Protein AF-A0AA97DJH5-F1 (afdb_monomer)

Mean predicted aligned error: 20.35 Å

Foldseek 3Di:
DDDDDDDDDDDDDDPDPDDDDPPDPDPPPPPPDPDDPPPPPLVVLQVVLVVVVVLVVDVVVVVVVVVVVVVLCCCLVPPDPVPNPQHVVNVRVVVVVVVVVVVVVVVVSVVSNVVVVVVVVVVVVVVVVVVVVVVVVVVVVVVVVVVVVVVVCCVVPPPVVVVVVVVVVVVLVVVLVVQLVVVVVVDDPSPVSNVVSVVVVVVVVVVVPDPPPPPDDPPDPDDDDDDDDDDDDDDDDDDDDD

Structure (mmCIF, N/CA/C/O backbone):
data_AF-A0AA97DJH5-F1
#
_entry.id   AF-A0AA97DJH5-F1
#
loop_
_atom_site.group_PDB
_atom_site.id
_atom_site.type_symbol
_atom_site.label_atom_id
_atom_site.label_alt_id
_atom_site.label_comp_id
_atom_site.label_asym_id
_atom_site.label_entity_id
_atom_site.label_seq_id
_atom_site.pdbx_PDB_ins_code
_atom_site.Cartn_x
_atom_site.Cartn_y
_atom_site.Cartn_z
_atom_site.occupancy
_atom_site.B_iso_or_equiv
_atom_site.auth_seq_id
_atom_site.auth_comp_id
_atom_site.auth_asym_id
_atom_site.auth_atom_id
_atom_site.pdbx_PDB_model_num
ATOM 1 N N . MET A 1 1 ? -54.191 72.996 27.161 1.00 44.16 1 MET A N 1
ATOM 2 C CA . MET A 1 1 ? -54.206 71.531 27.343 1.00 44.16 1 MET A CA 1
ATOM 3 C C . MET A 1 1 ? -53.010 70.967 26.583 1.00 44.16 1 MET A C 1
ATOM 5 O O . MET A 1 1 ? -53.166 70.524 25.460 1.00 44.16 1 MET A O 1
ATOM 9 N N . GLU A 1 2 ? -51.766 71.247 26.968 1.00 41.22 2 GLU A N 1
ATOM 10 C CA . GLU A 1 2 ? -51.119 71.098 28.288 1.00 41.22 2 GLU A CA 1
ATOM 11 C C . GLU A 1 2 ? -50.691 69.649 28.570 1.00 41.22 2 GLU A C 1
ATOM 13 O O . GLU A 1 2 ? -51.546 68.772 28.641 1.00 41.22 2 GLU A O 1
ATOM 18 N N . ALA A 1 3 ? -49.362 69.486 28.685 1.00 45.97 3 ALA A N 1
ATOM 19 C CA . ALA A 1 3 ? -48.526 68.414 29.262 1.00 45.97 3 ALA A CA 1
ATOM 20 C C . ALA A 1 3 ? -47.302 68.239 28.331 1.00 45.97 3 ALA A C 1
ATOM 22 O O . ALA A 1 3 ? -47.377 67.522 27.341 1.00 45.97 3 ALA A O 1
ATOM 23 N N . ALA A 1 4 ? -46.185 68.970 28.408 1.00 45.34 4 ALA A N 1
ATOM 24 C CA . ALA A 1 4 ? -45.411 69.531 29.519 1.00 45.34 4 ALA A CA 1
ATOM 25 C C . ALA A 1 4 ? -44.900 68.494 30.539 1.00 45.34 4 ALA A C 1
ATOM 27 O O . ALA A 1 4 ? -45.688 67.768 31.131 1.00 45.34 4 ALA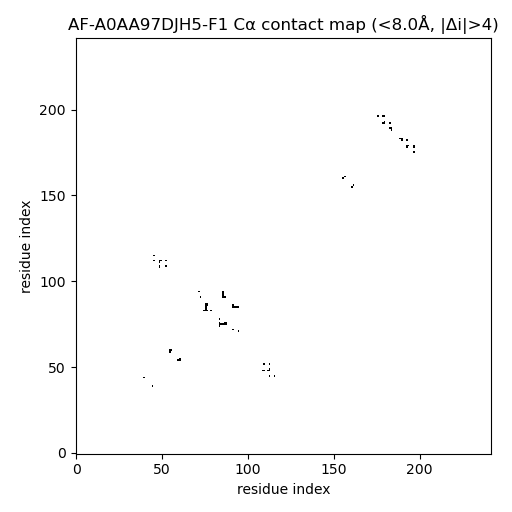 A O 1
ATOM 28 N N . LEU A 1 5 ? -43.577 68.570 30.764 1.00 51.94 5 LEU A N 1
ATOM 29 C CA . LEU A 1 5 ? -42.704 67.922 31.763 1.00 51.94 5 LEU A CA 1
ATOM 30 C C . LEU A 1 5 ? -42.190 66.514 31.400 1.00 51.94 5 LEU A C 1
ATOM 32 O O . LEU A 1 5 ? -42.921 65.537 31.431 1.00 51.94 5 LEU A O 1
ATOM 36 N N . ALA A 1 6 ? -40.977 66.386 30.847 1.00 46.78 6 ALA A N 1
ATOM 37 C CA . ALA A 1 6 ? -39.669 66.471 31.521 1.00 46.78 6 ALA A CA 1
ATOM 38 C C . ALA A 1 6 ? -39.451 65.339 32.536 1.00 46.78 6 ALA A C 1
ATOM 40 O O . ALA A 1 6 ? -40.029 65.381 33.611 1.00 46.78 6 ALA A O 1
ATOM 41 N N . ASP A 1 7 ? -38.556 64.396 32.225 1.00 43.97 7 ASP A N 1
ATOM 42 C CA . ASP A 1 7 ? -37.353 64.248 33.048 1.00 43.97 7 ASP A CA 1
ATOM 43 C C . ASP A 1 7 ? -36.246 63.480 32.309 1.00 43.97 7 ASP A C 1
ATOM 45 O O . ASP A 1 7 ? -36.482 62.480 31.632 1.00 43.97 7 ASP A O 1
ATOM 49 N N . ASN A 1 8 ? -35.030 63.995 32.434 1.00 52.56 8 ASN A N 1
ATOM 50 C CA . ASN A 1 8 ? -33.796 63.463 31.878 1.00 52.56 8 ASN A CA 1
ATOM 51 C C . ASN A 1 8 ? -32.911 63.123 33.074 1.00 52.56 8 ASN A C 1
ATOM 53 O O . ASN A 1 8 ? -32.342 64.020 33.693 1.00 52.56 8 ASN A O 1
ATOM 57 N N . THR A 1 9 ? -32.786 61.840 33.404 1.00 49.12 9 THR A N 1
ATOM 58 C CA . THR A 1 9 ? -31.833 61.372 34.411 1.00 49.12 9 THR A CA 1
ATOM 59 C C . THR A 1 9 ? -30.705 60.615 33.729 1.00 49.12 9 THR A C 1
ATOM 61 O O . THR A 1 9 ? -30.845 59.519 33.190 1.00 49.12 9 THR A O 1
ATOM 64 N N . ALA A 1 10 ? -29.550 61.271 33.730 1.00 48.34 10 ALA A N 1
ATOM 65 C CA . ALA A 1 10 ? -28.281 60.722 33.311 1.00 48.34 10 ALA A CA 1
ATOM 66 C C . ALA A 1 10 ? -27.908 59.485 34.141 1.00 48.34 10 ALA A C 1
ATOM 68 O O . ALA A 1 10 ? -28.053 59.478 35.360 1.00 48.34 10 ALA A O 1
ATOM 69 N N . THR A 1 11 ? -27.342 58.473 33.482 1.00 45.78 11 THR A N 1
ATOM 70 C CA . THR A 1 11 ? -26.013 57.886 33.752 1.00 45.78 11 THR A CA 1
ATOM 71 C C . THR A 1 11 ? -25.936 56.498 33.116 1.00 45.78 11 THR A C 1
ATOM 73 O O . THR A 1 11 ? -26.705 55.605 33.442 1.00 45.78 11 THR A O 1
ATOM 76 N N . ARG A 1 12 ? -24.969 56.285 32.218 1.00 47.00 12 ARG A N 1
ATOM 77 C CA . ARG A 1 12 ? -23.791 55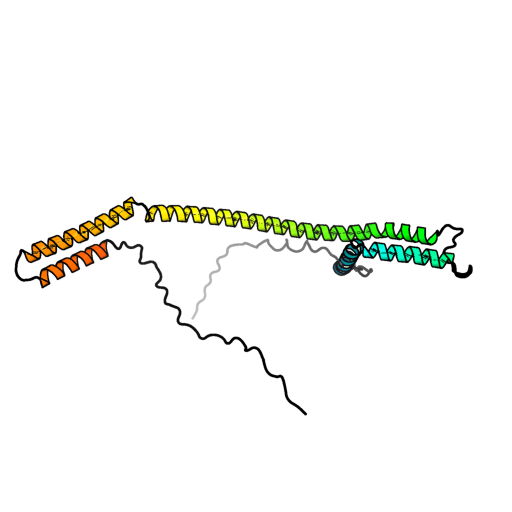.439 32.483 1.00 47.00 12 ARG A CA 1
ATOM 78 C C . ARG A 1 12 ? -23.058 55.146 31.174 1.00 47.00 12 ARG A C 1
ATOM 80 O O . ARG A 1 12 ? -23.508 54.405 30.309 1.00 47.00 12 ARG A O 1
ATOM 87 N N . SER A 1 13 ? -21.886 55.759 31.080 1.00 53.38 13 SER A N 1
ATOM 88 C CA . SER A 1 13 ? -20.808 55.413 30.164 1.00 53.38 13 SER A CA 1
ATOM 89 C C . SER A 1 13 ? -20.527 53.908 30.176 1.00 53.38 13 SER A C 1
ATOM 91 O O . SER A 1 13 ? -20.191 53.366 31.224 1.00 53.38 13 SER A O 1
ATOM 93 N N . THR A 1 14 ? -20.608 53.265 29.011 1.00 49.94 14 THR A N 1
ATOM 94 C CA . THR A 1 14 ? -19.740 52.139 28.627 1.00 49.94 14 THR A CA 1
ATOM 95 C C . THR A 1 14 ? -19.496 52.226 27.120 1.00 49.94 14 THR A C 1
ATOM 97 O O . THR A 1 14 ? -20.157 51.596 26.302 1.00 49.94 14 THR A O 1
ATOM 100 N N . LYS A 1 15 ? -18.559 53.094 26.725 1.00 48.47 15 LYS A N 1
ATOM 101 C CA . LYS A 1 15 ? -18.054 53.124 25.351 1.00 48.47 15 LYS A CA 1
ATOM 102 C C . LYS A 1 15 ? -17.171 51.889 25.175 1.00 48.47 15 LYS A C 1
ATOM 104 O O . LYS A 1 15 ? -16.053 51.836 25.673 1.00 48.47 15 LYS A O 1
ATOM 109 N N . SER A 1 16 ? -17.735 50.883 24.525 1.00 49.62 16 SER A N 1
ATOM 110 C CA . SER A 1 16 ? -17.104 49.646 24.080 1.00 49.62 16 SER A CA 1
ATOM 111 C C . SER A 1 16 ? -15.832 49.926 23.269 1.00 49.62 16 SER A C 1
ATOM 113 O O . SER A 1 16 ? -15.899 50.292 22.093 1.00 49.62 16 SER A O 1
ATOM 115 N N . SER A 1 17 ? -14.675 49.748 23.907 1.00 55.38 17 SER A N 1
ATOM 116 C CA . SER A 1 17 ? -13.399 49.483 23.240 1.00 55.38 17 SER A CA 1
ATOM 117 C C . SER A 1 17 ? -13.439 48.068 22.677 1.00 55.38 17 SER A C 1
ATOM 119 O O . SER A 1 17 ? -13.052 47.139 23.373 1.00 55.38 17 SER A O 1
ATOM 121 N N . ASP A 1 18 ? -13.939 47.891 21.451 1.00 54.66 18 ASP A N 1
ATOM 122 C CA . ASP A 1 18 ? -13.776 46.610 20.746 1.00 54.66 18 ASP A CA 1
ATOM 123 C C . ASP A 1 18 ? -13.893 46.723 19.212 1.00 54.66 18 ASP A C 1
ATOM 125 O O . ASP A 1 18 ? -14.704 46.065 18.566 1.00 54.66 18 ASP A O 1
ATOM 129 N N . ARG A 1 19 ? -13.124 47.633 18.594 1.00 54.59 19 ARG A N 1
ATOM 130 C CA . ARG A 1 19 ? -13.005 47.719 17.119 1.00 54.59 19 ARG A CA 1
ATOM 131 C C . ARG A 1 19 ? -11.594 48.062 16.629 1.00 54.59 19 ARG A C 1
ATOM 133 O O . ARG A 1 19 ? -11.444 48.859 15.709 1.00 54.59 19 ARG A O 1
ATOM 140 N N . MET A 1 20 ? -10.547 47.490 17.225 1.00 53.34 20 MET A N 1
ATOM 141 C CA . MET A 1 20 ? -9.172 47.659 16.708 1.00 53.34 20 MET A CA 1
ATOM 142 C C . MET A 1 20 ? -8.316 46.381 16.721 1.00 53.34 20 MET A C 1
ATOM 144 O O . MET A 1 20 ? -7.095 46.465 16.759 1.00 53.34 20 MET A O 1
ATOM 148 N N . ALA A 1 21 ? -8.927 45.196 16.624 1.00 57.44 21 ALA A N 1
ATOM 149 C CA . ALA A 1 21 ? -8.187 43.927 16.550 1.00 57.44 21 ALA A CA 1
ATOM 150 C C . ALA A 1 21 ? -8.540 43.056 15.326 1.00 57.44 21 ALA A C 1
ATOM 152 O O . ALA A 1 21 ? -8.355 41.846 15.354 1.00 57.44 21 ALA A O 1
ATOM 153 N N . SER A 1 22 ? -9.044 43.646 14.237 1.00 56.62 22 SER A N 1
ATOM 154 C CA . SER A 1 22 ? -9.490 42.890 13.053 1.00 56.62 22 SER A CA 1
ATOM 155 C C . SER A 1 22 ? -8.981 43.441 11.716 1.00 56.62 22 SER A C 1
ATOM 157 O O . SER A 1 22 ? -9.701 43.417 10.723 1.00 56.62 22 SER A O 1
ATOM 159 N N . SER A 1 23 ? -7.741 43.945 11.654 1.00 60.88 23 SER A N 1
ATOM 160 C CA . SER A 1 23 ? -7.164 44.385 10.369 1.00 60.88 23 SER A CA 1
ATOM 161 C C . SER A 1 23 ? -5.630 44.333 10.289 1.00 60.88 23 SER A C 1
ATOM 163 O O . SER A 1 23 ? -5.021 45.176 9.631 1.00 60.88 23 SER A O 1
ATOM 165 N N . LEU A 1 24 ? -4.980 43.371 10.948 1.00 59.59 24 LEU A N 1
ATOM 166 C CA . LEU A 1 24 ? -3.514 43.229 10.890 1.00 59.59 24 LEU A CA 1
ATOM 167 C C . LEU A 1 24 ? -3.027 41.852 10.429 1.00 59.59 24 LEU A C 1
ATOM 169 O O . LEU A 1 24 ? -1.873 41.516 10.654 1.00 59.59 24 LEU A O 1
ATOM 173 N N . ASP A 1 25 ? -3.865 41.081 9.733 1.00 58.69 25 ASP A N 1
ATOM 174 C CA . ASP A 1 25 ? -3.458 39.760 9.237 1.00 58.69 25 ASP A CA 1
ATOM 175 C C . ASP A 1 25 ? -4.010 39.466 7.838 1.00 58.69 25 ASP A C 1
ATOM 177 O O . ASP A 1 25 ? -4.723 38.501 7.572 1.00 58.69 25 ASP A O 1
ATOM 181 N N . THR A 1 26 ? -3.725 40.362 6.896 1.00 62.56 26 THR A N 1
ATOM 182 C CA . THR A 1 26 ? -3.895 40.064 5.472 1.00 62.56 26 THR A CA 1
ATOM 183 C C . THR A 1 26 ? -2.543 40.255 4.804 1.00 62.56 26 THR A C 1
ATOM 185 O O . THR A 1 26 ? -2.159 41.396 4.536 1.00 62.56 26 THR A O 1
ATOM 188 N N . PRO A 1 27 ? -1.763 39.184 4.561 1.00 60.31 27 PRO A N 1
ATOM 189 C CA . PRO A 1 27 ? -0.507 39.344 3.854 1.00 60.31 27 PRO A CA 1
ATOM 190 C C . PRO A 1 27 ? -0.810 39.872 2.450 1.00 60.31 27 PRO A C 1
ATOM 192 O O . PRO A 1 27 ? -1.527 39.231 1.677 1.00 60.31 27 PRO A O 1
ATOM 195 N N . LEU A 1 28 ? -0.252 41.043 2.122 1.00 61.31 28 LEU A N 1
ATOM 196 C CA . LEU A 1 28 ? -0.218 41.619 0.777 1.00 61.31 28 LEU A CA 1
ATOM 197 C C . LEU A 1 28 ? 0.503 40.647 -0.177 1.00 61.31 28 LEU A C 1
ATOM 199 O O . LEU A 1 28 ? 1.678 40.794 -0.509 1.00 61.31 28 LEU A O 1
ATOM 203 N N . SER A 1 29 ? -0.210 39.631 -0.656 1.00 61.91 29 SER A N 1
ATOM 204 C CA . SER A 1 29 ? 0.231 38.756 -1.743 1.00 61.91 29 SER A CA 1
ATOM 205 C C . SER A 1 29 ? -0.042 39.445 -3.076 1.00 61.91 29 SER A C 1
ATOM 207 O O . SER A 1 29 ? -0.872 39.026 -3.874 1.00 61.91 29 SER A O 1
ATOM 209 N N . GLY A 1 30 ? 0.661 40.555 -3.294 1.00 60.00 30 GLY A N 1
ATOM 210 C CA . GLY A 1 30 ? 0.582 41.392 -4.488 1.00 60.00 30 GLY A CA 1
ATOM 211 C C . GLY A 1 30 ? 1.811 41.285 -5.386 1.00 60.00 30 GLY A C 1
ATOM 212 O O . GLY A 1 30 ? 2.127 42.235 -6.093 1.00 60.00 30 GLY A O 1
ATOM 213 N N . ARG A 1 31 ? 2.549 40.166 -5.376 1.00 64.50 31 ARG A N 1
ATOM 214 C CA . ARG A 1 31 ? 3.613 39.943 -6.366 1.00 64.50 31 ARG A CA 1
ATOM 215 C C . ARG A 1 31 ? 2.995 39.273 -7.587 1.00 64.50 31 ARG A C 1
ATOM 217 O O . ARG A 1 31 ? 2.825 38.055 -7.599 1.00 64.50 31 ARG A O 1
ATOM 224 N N . LYS A 1 32 ? 2.644 40.068 -8.606 1.00 61.50 32 LYS A N 1
ATOM 225 C CA . LYS A 1 32 ? 2.290 39.564 -9.945 1.00 61.50 32 LYS A CA 1
ATOM 226 C C . LYS A 1 32 ? 3.430 38.658 -10.420 1.00 61.50 32 LYS A C 1
ATOM 228 O O . LYS A 1 32 ? 4.502 39.129 -10.787 1.00 61.50 32 LYS A O 1
ATOM 233 N N . ARG A 1 33 ? 3.230 37.344 -10.314 1.00 65.94 33 ARG A N 1
ATOM 234 C CA . ARG A 1 33 ? 4.196 36.329 -10.735 1.00 65.94 33 ARG A CA 1
ATOM 235 C C . ARG A 1 33 ? 4.145 36.291 -12.262 1.00 65.94 33 ARG A C 1
ATOM 237 O O . ARG A 1 33 ? 3.142 35.879 -12.823 1.00 65.94 33 ARG A O 1
ATOM 244 N N . ILE A 1 34 ? 5.203 36.784 -12.907 1.00 73.38 34 ILE A N 1
ATOM 245 C CA . ILE A 1 34 ? 5.315 36.915 -14.375 1.00 73.38 34 ILE A CA 1
ATOM 246 C C . ILE A 1 34 ? 5.546 35.549 -15.052 1.00 73.38 34 ILE A C 1
ATOM 248 O O . ILE A 1 34 ? 5.421 35.428 -16.264 1.00 73.38 34 ILE A O 1
ATOM 252 N N . LEU A 1 35 ? 5.836 34.493 -14.282 1.00 72.88 35 LEU A N 1
ATOM 253 C CA . LEU A 1 35 ? 5.964 33.145 -14.825 1.00 72.88 35 LEU A CA 1
ATOM 254 C C . LEU A 1 35 ? 4.629 32.391 -14.745 1.00 72.88 35 LEU A C 1
ATOM 256 O O . LEU A 1 35 ? 4.051 32.327 -13.650 1.00 72.88 35 LEU A O 1
ATOM 260 N N . PRO A 1 36 ? 4.165 31.772 -15.850 1.00 72.44 36 PRO A N 1
ATOM 261 C CA . PRO A 1 36 ? 3.043 30.847 -15.797 1.00 72.44 36 PRO A CA 1
ATOM 262 C C . PRO A 1 36 ? 3.392 29.721 -14.820 1.00 72.44 36 PRO A C 1
ATOM 264 O O . PRO A 1 36 ? 4.462 29.115 -14.898 1.00 72.44 36 PRO A O 1
ATOM 267 N N . LYS A 1 37 ? 2.507 29.465 -13.850 1.00 65.62 37 LYS A N 1
ATOM 268 C CA . LYS A 1 37 ? 2.638 28.306 -12.966 1.00 65.62 37 LYS A CA 1
ATOM 269 C C . LYS A 1 37 ? 2.452 27.062 -13.829 1.00 65.62 37 LYS A C 1
ATOM 271 O O . LYS A 1 37 ? 1.326 26.685 -14.129 1.00 65.62 37 LYS A O 1
ATOM 276 N N . PHE A 1 38 ? 3.555 26.435 -14.219 1.00 63.59 38 PHE A N 1
ATOM 277 C CA . PHE A 1 38 ? 3.527 25.053 -14.662 1.00 63.59 38 PHE A CA 1
ATOM 278 C C . PHE A 1 38 ? 3.161 24.238 -13.418 1.00 63.59 38 PHE A C 1
ATOM 280 O O . PHE A 1 38 ? 3.981 24.071 -12.518 1.00 63.59 38 PHE A O 1
ATOM 287 N N . SER A 1 39 ? 1.894 23.854 -13.293 1.00 68.62 39 SER A N 1
ATOM 288 C CA . SER A 1 39 ? 1.452 22.833 -12.348 1.00 68.62 39 SER A CA 1
ATOM 289 C C . SER A 1 39 ? 1.334 21.538 -13.145 1.00 68.62 39 SER A C 1
ATOM 291 O O . SER A 1 39 ? 0.300 21.328 -13.783 1.00 68.62 39 SER A O 1
ATOM 293 N N . PRO A 1 40 ? 2.384 20.696 -13.193 1.00 69.00 40 PRO A N 1
ATOM 294 C CA . PRO A 1 40 ? 2.233 19.349 -13.720 1.00 69.00 40 PRO A CA 1
ATOM 295 C C . PRO A 1 40 ? 1.074 18.689 -12.976 1.00 69.00 40 PRO A C 1
ATOM 297 O O . PRO A 1 40 ? 1.100 18.669 -11.749 1.00 69.00 40 PRO A O 1
ATOM 300 N N . ASN A 1 41 ? 0.052 18.209 -13.690 1.00 74.38 41 ASN A N 1
ATOM 301 C CA . ASN A 1 41 ? -1.072 17.512 -13.067 1.00 74.38 41 ASN A CA 1
ATOM 302 C C . ASN A 1 41 ? -0.540 16.230 -12.408 1.00 74.38 41 ASN A C 1
ATOM 304 O O . ASN A 1 41 ? -0.206 15.286 -13.133 1.00 74.38 41 ASN A O 1
ATOM 308 N N . PRO A 1 42 ? -0.445 16.172 -11.066 1.00 72.25 42 PRO A N 1
ATOM 309 C CA . PRO A 1 42 ? 0.172 15.043 -10.374 1.00 72.25 42 PRO A CA 1
ATOM 310 C C . PRO A 1 42 ? -0.612 13.745 -10.610 1.00 72.25 42 PRO A C 1
ATOM 312 O O . PRO A 1 42 ? -0.024 12.667 -10.661 1.00 72.25 42 PRO A O 1
ATOM 315 N N . ASP A 1 43 ? -1.918 13.853 -10.865 1.00 76.69 43 ASP A N 1
ATOM 316 C CA . ASP A 1 43 ? -2.793 12.717 -11.151 1.00 76.69 43 ASP A CA 1
ATOM 317 C C . ASP A 1 43 ? -2.505 12.079 -12.516 1.00 76.69 43 ASP A C 1
ATOM 319 O O . ASP A 1 43 ? -2.450 10.855 -12.625 1.00 76.69 43 ASP A O 1
ATOM 323 N N . ALA A 1 44 ? -2.247 12.888 -13.551 1.00 73.56 44 ALA A N 1
ATOM 324 C CA . ALA A 1 44 ? -1.945 12.390 -14.895 1.00 73.56 44 ALA A CA 1
ATOM 325 C C . ALA A 1 44 ? -0.586 11.674 -14.937 1.00 73.56 44 ALA A C 1
ATOM 327 O O . ALA A 1 44 ? -0.473 10.578 -15.489 1.00 73.56 44 ALA A O 1
ATOM 328 N N . PHE A 1 45 ? 0.429 12.255 -14.289 1.00 74.25 45 PHE A N 1
ATOM 329 C CA . PHE A 1 45 ? 1.726 11.599 -14.112 1.00 74.25 45 PHE A CA 1
ATOM 330 C C . PHE A 1 45 ? 1.609 10.347 -13.240 1.00 74.25 45 PHE A C 1
ATOM 332 O O . PHE A 1 45 ? 2.252 9.346 -13.534 1.00 74.25 45 PHE A O 1
ATOM 339 N N . GLY A 1 46 ? 0.755 10.364 -12.216 1.00 74.31 46 GLY A N 1
ATOM 340 C CA . GLY A 1 46 ? 0.489 9.211 -11.365 1.00 74.31 46 GLY A CA 1
ATOM 341 C C . GLY A 1 46 ? -0.106 8.022 -12.123 1.00 74.31 46 GLY A C 1
ATOM 342 O O . GLY A 1 46 ? 0.343 6.890 -11.948 1.00 74.31 46 GLY A O 1
ATOM 343 N N . ILE A 1 47 ? -1.105 8.257 -12.976 1.00 78.81 47 ILE A N 1
ATOM 344 C CA . ILE A 1 47 ? -1.723 7.198 -13.790 1.00 78.81 47 ILE A CA 1
ATOM 345 C C . ILE A 1 47 ? -0.699 6.620 -14.780 1.00 78.81 47 ILE A C 1
ATOM 347 O O . ILE A 1 47 ? -0.607 5.400 -14.924 1.00 78.81 47 ILE A O 1
ATOM 351 N N . ALA A 1 48 ? 0.117 7.477 -15.405 1.00 78.12 48 ALA A N 1
ATOM 352 C CA . ALA A 1 48 ? 1.181 7.044 -16.309 1.00 78.12 48 ALA A CA 1
ATOM 353 C C . ALA A 1 48 ? 2.263 6.216 -15.589 1.00 78.12 48 ALA A C 1
ATOM 355 O O . ALA A 1 48 ? 2.667 5.167 -16.093 1.00 78.12 48 ALA A O 1
ATOM 356 N N . THR A 1 49 ? 2.699 6.633 -14.395 1.00 78.06 49 THR A N 1
ATOM 357 C CA . THR A 1 49 ? 3.697 5.891 -13.606 1.00 78.06 49 THR A CA 1
ATOM 358 C C . THR A 1 49 ? 3.147 4.583 -13.047 1.00 78.06 49 THR A C 1
ATOM 360 O O . THR A 1 49 ? 3.872 3.594 -13.018 1.00 78.06 49 THR A O 1
ATOM 363 N N . GLU A 1 50 ? 1.868 4.521 -12.672 1.00 80.62 50 GLU A N 1
ATOM 364 C CA . GLU A 1 50 ? 1.215 3.273 -12.256 1.00 80.62 50 GLU A CA 1
ATOM 365 C C . GLU A 1 50 ? 1.115 2.264 -13.408 1.00 80.62 50 GLU A C 1
ATOM 367 O O . GLU A 1 50 ? 1.377 1.075 -13.212 1.00 80.62 50 GLU A O 1
ATOM 372 N N . GLY A 1 51 ? 0.790 2.730 -14.619 1.00 79.81 51 GLY A N 1
ATOM 373 C CA . GLY A 1 51 ? 0.827 1.901 -15.825 1.00 79.81 51 GLY A CA 1
ATOM 374 C C . GLY A 1 51 ? 2.239 1.395 -16.132 1.00 79.81 51 GLY A C 1
ATOM 375 O O . GLY A 1 51 ? 2.432 0.204 -16.375 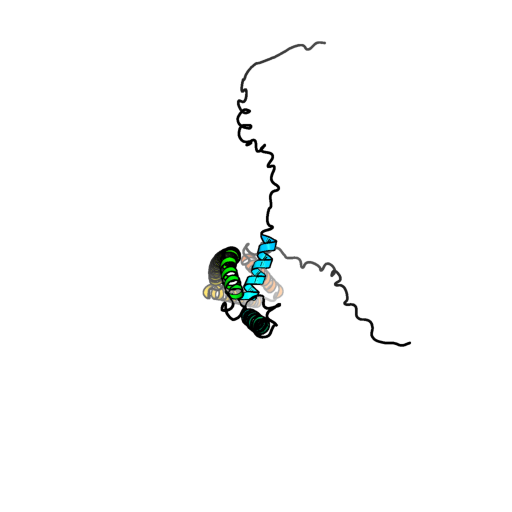1.00 79.81 51 GLY A O 1
ATOM 376 N N . PHE A 1 52 ? 3.237 2.276 -16.041 1.00 7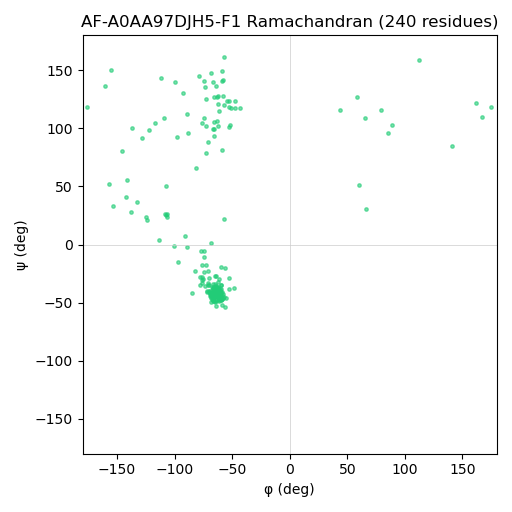9.00 52 PHE A N 1
ATOM 377 C CA . PHE A 1 52 ? 4.640 1.932 -16.269 1.00 79.00 52 PHE A CA 1
ATOM 378 C C . PHE A 1 52 ? 5.186 0.941 -15.227 1.00 79.00 52 PHE A C 1
ATOM 380 O O . PHE A 1 52 ? 5.886 -0.004 -15.586 1.00 79.00 52 PHE A O 1
ATOM 387 N N . ALA A 1 53 ? 4.815 1.094 -13.952 1.00 80.94 53 ALA A N 1
ATOM 388 C CA . ALA A 1 53 ? 5.199 0.177 -12.880 1.00 80.94 53 ALA A CA 1
ATOM 389 C C . ALA A 1 53 ? 4.610 -1.230 -13.084 1.00 80.94 53 ALA A C 1
ATOM 391 O O . ALA A 1 53 ? 5.331 -2.221 -12.968 1.00 80.94 53 ALA A O 1
ATOM 392 N N . ARG A 1 54 ? 3.326 -1.333 -13.463 1.00 82.50 54 ARG A N 1
ATOM 393 C CA . ARG A 1 54 ? 2.705 -2.623 -13.819 1.00 82.50 54 ARG A CA 1
ATOM 394 C C . ARG A 1 54 ? 3.362 -3.256 -15.048 1.00 82.50 54 ARG A C 1
ATOM 396 O O . ARG A 1 54 ? 3.560 -4.470 -15.083 1.00 82.50 54 ARG A O 1
ATOM 403 N N . PHE A 1 55 ? 3.731 -2.441 -16.034 1.00 82.56 55 PHE A N 1
ATOM 404 C CA . PHE A 1 55 ? 4.395 -2.910 -17.246 1.00 82.56 55 PHE A CA 1
ATOM 405 C C . PHE A 1 55 ? 5.805 -3.457 -16.965 1.00 82.56 55 PHE A C 1
ATOM 407 O O . PHE A 1 55 ? 6.108 -4.572 -17.383 1.00 82.56 55 PHE A O 1
ATOM 414 N N . MET A 1 56 ? 6.633 -2.743 -16.190 1.00 82.00 56 MET A N 1
ATOM 415 C CA . MET A 1 56 ? 7.980 -3.204 -15.809 1.00 82.00 56 MET A CA 1
ATOM 416 C C . MET A 1 56 ? 7.976 -4.460 -14.924 1.00 82.00 56 MET A C 1
ATOM 418 O O . MET A 1 56 ? 8.933 -5.227 -14.964 1.00 82.00 56 MET A O 1
ATOM 422 N N . GLY A 1 57 ? 6.915 -4.696 -14.145 1.00 79.75 57 GLY A N 1
ATOM 423 C CA . GLY A 1 57 ? 6.771 -5.903 -13.318 1.00 79.75 57 GLY A CA 1
ATOM 424 C C . GLY A 1 57 ? 6.370 -7.170 -14.086 1.00 79.75 57 GLY A C 1
ATOM 425 O O . GLY A 1 57 ? 6.307 -8.246 -13.496 1.00 79.75 57 GLY A O 1
ATOM 426 N N . THR A 1 58 ? 6.082 -7.066 -15.388 1.00 89.62 58 THR A N 1
ATOM 427 C CA . THR A 1 58 ? 5.598 -8.180 -16.218 1.00 89.62 58 THR A CA 1
ATOM 428 C C . THR A 1 58 ? 6.751 -8.784 -17.040 1.00 89.62 58 THR A C 1
ATOM 430 O O . THR A 1 58 ? 7.530 -8.031 -17.627 1.00 89.62 58 THR A O 1
ATOM 433 N N . PRO A 1 59 ? 6.852 -10.122 -17.206 1.00 91.56 59 PRO A N 1
ATOM 434 C CA . PRO A 1 59 ? 7.904 -10.755 -18.019 1.00 91.56 59 PRO A CA 1
ATOM 435 C C . PRO A 1 59 ? 7.906 -10.322 -19.497 1.00 91.56 59 PRO A C 1
ATOM 437 O O . PRO A 1 59 ? 8.918 -10.447 -20.183 1.00 91.56 59 PRO A O 1
ATOM 440 N N . GLN A 1 60 ? 6.795 -9.769 -19.992 1.00 90.19 60 GLN A N 1
ATOM 441 C CA . GLN A 1 60 ? 6.705 -9.214 -21.342 1.00 90.19 60 GLN A CA 1
ATOM 442 C C . GLN A 1 60 ? 7.656 -8.031 -21.571 1.00 90.19 60 GLN A C 1
ATOM 444 O O . GLN A 1 60 ? 8.174 -7.892 -22.676 1.00 90.19 60 GLN A O 1
ATOM 449 N N . PHE A 1 61 ? 7.939 -7.211 -20.552 1.00 90.38 61 PHE A N 1
ATOM 450 C CA . PHE A 1 61 ? 8.875 -6.089 -20.680 1.00 90.38 61 PHE A CA 1
ATOM 451 C C . PHE A 1 61 ? 10.284 -6.564 -21.056 1.00 90.38 61 PHE A C 1
ATOM 453 O O . PHE A 1 61 ? 10.895 -6.031 -21.983 1.00 90.38 61 PHE A O 1
ATOM 460 N N . LEU A 1 62 ? 10.771 -7.613 -20.384 1.00 90.50 62 LEU A N 1
ATOM 461 C CA . LEU A 1 62 ? 12.085 -8.202 -20.656 1.00 90.50 62 LEU A CA 1
ATOM 462 C C . LEU A 1 62 ? 12.168 -8.771 -22.076 1.00 90.50 62 LEU A C 1
ATOM 464 O O . LEU A 1 62 ? 13.193 -8.621 -22.741 1.00 90.50 62 LEU A O 1
ATOM 468 N N . LEU A 1 63 ? 11.083 -9.381 -22.556 1.00 94.25 63 LEU A N 1
ATOM 469 C CA . LEU A 1 63 ? 10.990 -9.895 -23.919 1.00 94.25 63 LEU A CA 1
ATOM 470 C C . LEU A 1 63 ? 11.072 -8.760 -24.949 1.00 94.25 63 LEU A C 1
ATOM 472 O O . LEU A 1 63 ? 11.889 -8.841 -25.863 1.00 94.25 63 LEU A O 1
ATOM 476 N N . TYR A 1 64 ? 10.308 -7.676 -24.776 1.00 93.62 64 TYR A N 1
ATOM 477 C CA . TYR A 1 64 ? 10.389 -6.513 -25.669 1.00 93.62 64 TYR A CA 1
ATOM 478 C C . TYR A 1 64 ? 11.776 -5.862 -25.659 1.00 93.62 64 TYR A C 1
ATOM 480 O O . TYR A 1 64 ? 12.304 -5.556 -26.726 1.00 93.62 64 TYR A O 1
ATOM 488 N N . MET A 1 65 ? 12.393 -5.699 -24.484 1.00 91.75 65 MET A N 1
ATOM 489 C CA . MET A 1 65 ? 13.747 -5.144 -24.371 1.00 91.75 65 MET A CA 1
ATOM 490 C C . MET A 1 65 ? 14.796 -6.035 -25.037 1.00 91.75 65 MET A C 1
ATOM 492 O O . MET A 1 65 ? 15.684 -5.541 -25.724 1.00 91.75 65 MET A O 1
ATOM 496 N N . THR A 1 66 ? 14.662 -7.354 -24.906 1.00 93.75 66 THR A N 1
ATOM 497 C CA . THR A 1 66 ? 15.569 -8.307 -25.555 1.00 93.75 66 THR A CA 1
ATOM 498 C C . THR A 1 66 ? 15.407 -8.267 -27.071 1.00 93.75 66 THR A C 1
ATOM 500 O O . THR A 1 66 ? 16.404 -8.208 -27.784 1.00 93.75 66 THR A O 1
ATOM 503 N N . ILE A 1 67 ? 14.169 -8.230 -27.575 1.00 96.12 67 ILE A N 1
ATOM 504 C CA . ILE A 1 67 ? 13.899 -8.074 -29.011 1.00 96.12 67 ILE A CA 1
ATOM 505 C C . ILE A 1 67 ? 14.480 -6.758 -29.528 1.00 96.12 67 ILE A C 1
ATOM 507 O O . ILE A 1 67 ? 15.115 -6.760 -30.577 1.00 96.12 67 ILE A O 1
ATOM 511 N N . PHE A 1 68 ? 14.312 -5.654 -28.796 1.00 94.44 68 PHE A N 1
ATOM 512 C CA . PHE A 1 68 ? 14.886 -4.362 -29.165 1.00 94.44 68 PHE A CA 1
ATOM 513 C C . PHE A 1 68 ? 16.415 -4.425 -29.260 1.00 94.44 68 PHE A C 1
ATOM 515 O O . PHE A 1 68 ? 16.974 -4.016 -30.276 1.00 94.44 68 PHE A O 1
ATOM 522 N N . CYS A 1 69 ? 17.091 -4.997 -28.258 1.00 92.69 69 CYS A N 1
ATOM 523 C CA . CYS A 1 69 ? 18.543 -5.169 -28.284 1.00 92.69 69 CYS A CA 1
ATOM 524 C C . CYS A 1 69 ? 18.989 -6.052 -29.457 1.00 92.69 69 CYS A C 1
ATOM 526 O O . CYS A 1 69 ? 19.884 -5.670 -30.203 1.00 92.69 69 CYS A O 1
ATOM 528 N N . VAL A 1 70 ? 18.346 -7.205 -29.665 1.00 94.06 70 VAL A N 1
ATOM 529 C CA . VAL A 1 70 ? 18.672 -8.116 -30.774 1.00 94.06 70 VAL A CA 1
ATOM 530 C C . VAL A 1 70 ? 18.452 -7.439 -32.124 1.00 94.06 70 VAL A C 1
ATOM 532 O O . VAL A 1 70 ? 19.309 -7.541 -32.998 1.00 94.06 70 VAL A O 1
ATOM 535 N N . PHE A 1 71 ? 17.343 -6.718 -32.293 1.00 93.81 71 PHE A N 1
ATOM 536 C CA . PHE A 1 71 ? 17.052 -5.967 -33.510 1.00 93.81 71 PHE A CA 1
ATOM 537 C C . PHE A 1 71 ? 18.090 -4.870 -33.755 1.00 93.81 71 PHE A C 1
ATOM 539 O O . PHE A 1 71 ? 18.583 -4.746 -34.871 1.00 93.81 71 PHE A O 1
ATOM 546 N N . TRP A 1 72 ? 18.471 -4.115 -32.722 1.00 91.12 72 TRP A N 1
ATOM 547 C CA . TRP A 1 72 ? 19.493 -3.075 -32.828 1.00 91.12 72 TRP A CA 1
ATOM 548 C C . TRP A 1 72 ? 20.853 -3.643 -33.232 1.00 91.12 72 TRP A C 1
ATOM 550 O O . TRP A 1 72 ? 21.503 -3.106 -34.133 1.00 91.12 72 TRP A O 1
ATOM 560 N N . LEU A 1 73 ? 21.268 -4.738 -32.588 1.00 89.38 73 LEU A N 1
ATOM 561 C CA . LEU A 1 73 ? 22.508 -5.441 -32.906 1.00 89.38 73 LEU A CA 1
ATOM 562 C C . LEU A 1 73 ? 22.468 -5.967 -34.342 1.00 89.38 73 LEU A C 1
ATOM 564 O O . LEU A 1 73 ? 23.400 -5.720 -35.102 1.00 89.38 73 LEU A O 1
ATOM 568 N N . ALA A 1 74 ? 21.387 -6.645 -34.735 1.00 89.94 74 ALA A N 1
ATOM 569 C CA . ALA A 1 74 ? 21.229 -7.187 -36.080 1.00 89.94 74 ALA A CA 1
ATOM 570 C C . ALA A 1 74 ? 21.251 -6.076 -37.137 1.00 89.94 74 ALA A C 1
ATOM 572 O O . ALA A 1 74 ? 21.992 -6.175 -38.112 1.00 89.94 74 ALA A O 1
ATOM 573 N N . TRP A 1 75 ? 20.507 -4.989 -36.921 1.00 88.44 75 TRP A N 1
ATOM 574 C CA . TRP A 1 75 ? 20.475 -3.851 -37.835 1.00 88.44 75 TRP A CA 1
ATOM 575 C C . TRP A 1 75 ? 21.866 -3.247 -38.019 1.00 88.44 75 TRP A C 1
ATOM 577 O O . TRP A 1 75 ? 22.337 -3.126 -39.143 1.00 88.44 75 TRP A O 1
ATOM 587 N N . ASN A 1 76 ? 22.566 -2.928 -36.931 1.00 86.56 76 ASN A N 1
ATOM 588 C CA . ASN A 1 76 ? 23.888 -2.309 -37.016 1.00 86.56 76 ASN A CA 1
ATOM 589 C C . ASN A 1 76 ? 25.001 -3.269 -37.473 1.00 86.56 76 ASN A C 1
ATOM 591 O O . ASN A 1 76 ? 26.043 -2.806 -37.929 1.00 86.56 76 ASN A O 1
ATOM 595 N N . THR A 1 77 ? 24.781 -4.585 -37.396 1.00 84.19 77 THR A N 1
ATOM 596 C CA . THR A 1 77 ? 25.724 -5.598 -37.901 1.00 84.19 77 THR A CA 1
ATOM 597 C C . THR A 1 77 ? 25.536 -5.870 -39.394 1.00 84.19 77 THR A C 1
ATOM 599 O O . THR A 1 77 ? 26.519 -6.012 -40.115 1.00 84.19 77 THR A O 1
ATOM 602 N N . PHE A 1 78 ? 24.290 -5.960 -39.871 1.00 85.25 78 PHE A N 1
ATOM 603 C CA . PHE A 1 78 ? 23.983 -6.343 -41.255 1.00 85.25 78 PHE A CA 1
ATOM 604 C C . PHE A 1 78 ? 23.733 -5.152 -42.194 1.00 85.25 78 PHE A C 1
ATOM 606 O O . PHE A 1 78 ? 23.735 -5.339 -43.412 1.00 85.25 78 PHE A O 1
ATOM 613 N N . ALA A 1 79 ? 23.510 -3.938 -41.676 1.00 81.81 79 ALA A N 1
ATOM 614 C CA . ALA A 1 79 ? 23.325 -2.754 -42.513 1.00 81.81 79 ALA A CA 1
ATOM 615 C C . ALA A 1 79 ? 24.629 -2.352 -43.236 1.00 81.81 79 ALA A C 1
ATOM 617 O O . ALA A 1 79 ? 25.716 -2.512 -42.677 1.00 81.81 79 ALA A O 1
ATOM 618 N N . PRO A 1 80 ? 24.553 -1.782 -44.454 1.00 77.50 80 PRO A N 1
ATOM 619 C CA . PRO A 1 80 ? 25.705 -1.188 -45.135 1.00 77.50 80 PRO A CA 1
ATOM 620 C C . PRO A 1 80 ? 26.335 -0.054 -44.314 1.00 77.50 80 PRO A C 1
ATOM 622 O O . PRO A 1 80 ? 25.619 0.669 -43.623 1.00 77.50 80 PRO A O 1
ATOM 625 N N . THR A 1 81 ? 27.652 0.151 -44.433 1.00 73.12 81 THR A N 1
ATOM 626 C CA . THR A 1 81 ? 28.452 1.101 -43.628 1.00 73.12 81 THR A CA 1
ATOM 627 C C . THR A 1 81 ? 27.908 2.535 -43.613 1.00 73.12 81 THR A C 1
ATOM 629 O O . THR A 1 81 ? 28.054 3.240 -42.619 1.00 73.12 81 THR A O 1
ATOM 632 N N . GLU A 1 82 ? 27.224 2.949 -44.680 1.00 74.25 82 GLU A N 1
ATOM 633 C CA . GLU A 1 82 ? 26.594 4.271 -44.805 1.00 74.25 82 GLU A CA 1
ATO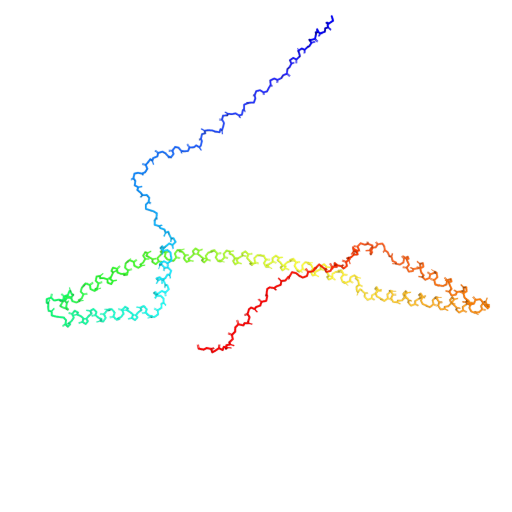M 634 C C . GLU A 1 82 ? 25.361 4.453 -43.897 1.00 74.25 82 GLU A C 1
ATOM 636 O O . GLU A 1 82 ? 24.976 5.578 -43.589 1.00 74.25 82 GLU A O 1
ATOM 641 N N . TRP A 1 83 ? 24.709 3.359 -43.482 1.00 74.25 83 TRP A N 1
ATOM 642 C CA . TRP A 1 83 ? 23.479 3.347 -42.668 1.00 74.25 83 TRP A CA 1
ATOM 643 C C . TRP A 1 83 ? 23.694 2.763 -41.263 1.00 74.25 83 TRP A C 1
ATOM 645 O O . TRP A 1 83 ? 22.741 2.621 -40.491 1.00 74.25 83 TRP A O 1
ATOM 655 N N . GLN A 1 84 ? 24.936 2.415 -40.921 1.00 74.50 84 GLN A N 1
ATOM 656 C CA . GLN A 1 84 ? 25.307 1.969 -39.581 1.00 74.50 84 GLN A CA 1
ATOM 657 C C . GLN A 1 84 ? 25.389 3.179 -38.647 1.00 74.50 84 GLN A C 1
ATOM 659 O O . GLN A 1 84 ? 26.345 3.954 -38.690 1.00 74.50 84 GLN A O 1
ATOM 664 N N . PHE A 1 85 ? 24.383 3.332 -37.787 1.00 73.88 85 PHE A N 1
ATOM 665 C CA . PHE A 1 85 ? 24.372 4.374 -36.761 1.00 73.88 85 PHE A CA 1
ATOM 666 C C . PHE A 1 85 ? 25.345 4.054 -35.618 1.00 73.88 85 PHE A C 1
ATOM 668 O O . PHE A 1 85 ? 25.981 4.959 -35.086 1.00 73.88 85 PHE A O 1
ATOM 675 N N . ASP A 1 86 ? 25.483 2.776 -35.259 1.00 80.56 86 ASP A N 1
ATOM 676 C CA . ASP A 1 86 ? 26.271 2.292 -34.125 1.00 80.56 86 ASP A CA 1
ATOM 677 C C . ASP A 1 86 ? 27.231 1.184 -34.583 1.00 80.56 86 ASP A C 1
ATOM 679 O O . ASP A 1 86 ? 26.871 0.012 -34.664 1.00 80.56 86 ASP A O 1
ATOM 683 N N . ARG A 1 87 ? 28.454 1.567 -34.966 1.00 76.19 87 ARG A N 1
ATOM 684 C CA . ARG A 1 87 ? 29.411 0.659 -35.620 1.00 76.19 87 ARG A CA 1
ATOM 685 C C . ARG A 1 87 ? 29.876 -0.455 -34.682 1.00 76.19 87 ARG A C 1
ATOM 687 O O . ARG A 1 87 ? 30.231 -0.203 -33.530 1.00 76.19 87 ARG A O 1
ATOM 694 N N . VAL A 1 88 ? 29.999 -1.665 -35.229 1.00 74.19 88 VAL A N 1
ATOM 695 C CA . VAL A 1 88 ? 30.483 -2.856 -34.505 1.00 74.19 88 VAL A CA 1
ATOM 696 C C . VAL A 1 88 ? 31.905 -2.659 -33.958 1.00 74.19 88 VAL A C 1
ATOM 698 O O . VAL A 1 88 ? 32.202 -3.096 -32.851 1.00 74.19 88 VAL A O 1
ATOM 701 N N . GLU A 1 89 ? 32.768 -1.936 -34.679 1.00 73.31 89 GLU A N 1
ATOM 702 C CA . GLU A 1 89 ? 34.152 -1.636 -34.265 1.00 73.31 89 GLU A CA 1
ATOM 703 C C . GLU A 1 89 ? 34.239 -0.825 -32.961 1.00 73.31 89 GLU A C 1
ATOM 705 O O . GLU A 1 89 ? 35.192 -0.970 -32.200 1.00 73.31 89 GLU A O 1
ATOM 710 N N . LEU A 1 90 ? 33.230 0.009 -32.688 1.00 75.31 90 LEU A N 1
ATOM 711 C CA . LEU A 1 90 ? 33.119 0.829 -31.477 1.00 75.31 90 LEU A CA 1
ATOM 712 C C . LEU A 1 90 ? 32.349 0.104 -30.357 1.00 75.31 90 LEU A C 1
ATOM 714 O O . LEU A 1 90 ? 32.015 0.718 -29.344 1.00 75.31 90 LEU A O 1
ATOM 718 N N . GLY A 1 91 ? 32.026 -1.181 -30.539 1.00 79.88 91 GLY A N 1
ATOM 719 C CA . GLY A 1 91 ? 31.391 -2.015 -29.518 1.00 79.88 91 GLY A CA 1
ATOM 720 C C . GLY A 1 91 ? 29.970 -1.595 -29.134 1.00 79.88 91 GLY A C 1
ATOM 721 O O . GLY A 1 91 ? 29.578 -1.800 -27.990 1.00 79.88 91 GLY A O 1
ATOM 722 N N . PHE A 1 92 ? 29.201 -1.006 -30.055 1.00 86.00 92 PHE A N 1
ATOM 723 C CA . PHE A 1 92 ? 27.839 -0.508 -29.800 1.00 86.00 92 PHE A CA 1
ATOM 724 C C . PHE A 1 92 ? 27.774 0.574 -28.702 1.00 86.00 92 PHE A C 1
ATOM 726 O O . PHE A 1 92 ? 27.028 0.488 -27.714 1.00 86.00 92 PHE A O 1
ATOM 733 N N . THR A 1 93 ? 28.616 1.602 -28.842 1.00 89.00 93 THR A N 1
ATOM 734 C CA . THR A 1 93 ? 28.728 2.697 -27.869 1.00 89.00 93 THR A CA 1
ATOM 735 C C . THR A 1 93 ? 27.396 3.433 -27.693 1.00 89.00 93 THR A C 1
ATOM 737 O O . THR A 1 93 ? 27.043 3.782 -26.566 1.00 89.00 93 THR A O 1
ATOM 740 N N . LEU A 1 94 ? 26.616 3.641 -28.762 1.00 89.50 94 LEU A N 1
ATOM 741 C CA . LEU A 1 94 ? 25.338 4.357 -28.656 1.00 89.50 94 LEU A CA 1
ATOM 742 C C . LEU A 1 94 ? 24.289 3.549 -27.894 1.00 89.50 94 LEU A C 1
ATOM 744 O O . LEU A 1 94 ? 23.609 4.107 -27.031 1.00 89.50 94 LEU A O 1
ATOM 748 N N . LEU A 1 95 ? 24.189 2.243 -28.160 1.00 90.88 95 LEU A N 1
ATOM 749 C CA . LEU A 1 95 ? 23.315 1.348 -27.400 1.00 90.88 95 LEU A CA 1
ATOM 750 C C . LEU A 1 95 ? 23.657 1.389 -25.905 1.00 90.88 95 LEU A C 1
ATOM 752 O O . LEU A 1 95 ? 22.772 1.529 -25.061 1.00 90.88 95 LEU A O 1
ATOM 756 N N . THR A 1 96 ? 24.949 1.341 -25.580 1.00 91.81 96 THR A N 1
ATOM 757 C CA . THR A 1 96 ? 25.428 1.388 -24.193 1.00 91.81 96 THR A CA 1
ATOM 758 C C . THR A 1 96 ? 25.102 2.724 -23.522 1.00 91.81 96 THR A C 1
ATOM 760 O O . THR A 1 96 ? 24.595 2.752 -22.398 1.00 91.81 96 THR A O 1
ATOM 763 N N . LEU A 1 97 ? 25.324 3.841 -24.220 1.00 92.00 97 LEU A N 1
ATOM 764 C CA . LEU A 1 97 ? 24.963 5.171 -23.730 1.00 92.00 97 LEU A CA 1
ATOM 765 C C . LEU A 1 97 ? 23.456 5.272 -23.471 1.00 92.00 97 LEU A C 1
ATOM 767 O O . LEU A 1 97 ? 23.047 5.728 -22.402 1.00 92.00 97 LEU A O 1
ATOM 771 N N . MET A 1 98 ? 22.627 4.778 -24.390 1.00 91.75 98 MET A N 1
ATOM 772 C CA . MET A 1 98 ? 21.173 4.783 -24.243 1.00 91.75 98 MET A CA 1
ATOM 773 C C . MET A 1 98 ? 20.706 3.937 -23.050 1.00 91.75 98 MET A C 1
ATOM 775 O O . MET A 1 98 ? 19.881 4.403 -22.265 1.00 91.75 98 MET A O 1
ATOM 779 N N . LEU A 1 99 ? 21.256 2.732 -22.868 1.00 91.88 99 LEU A N 1
ATOM 780 C CA . LEU A 1 99 ? 20.949 1.857 -21.728 1.00 91.88 99 LEU A CA 1
ATOM 781 C C . LEU A 1 99 ? 21.350 2.498 -20.391 1.00 91.88 99 LEU A C 1
ATOM 783 O O . LEU A 1 99 ? 20.582 2.462 -19.429 1.00 91.88 99 LEU A O 1
ATOM 787 N N . SER A 1 100 ? 22.519 3.144 -20.332 1.00 94.06 100 SER A N 1
ATOM 788 C CA . SER A 1 100 ? 22.964 3.843 -19.119 1.00 94.06 100 SER A CA 1
ATOM 789 C C . SER A 1 100 ? 22.062 5.033 -18.766 1.00 94.06 100 SER A C 1
ATOM 791 O O . SER A 1 100 ? 21.697 5.219 -17.601 1.00 94.06 100 SER A O 1
ATOM 793 N N . LEU A 1 101 ? 21.618 5.794 -19.772 1.00 92.50 101 LEU A N 1
ATOM 794 C CA . LEU A 1 101 ? 20.659 6.879 -19.590 1.00 92.50 101 LEU A CA 1
ATOM 795 C C . LEU A 1 101 ? 19.292 6.348 -19.139 1.00 92.50 101 LEU A C 1
ATOM 797 O O . LEU A 1 101 ? 18.679 6.921 -18.237 1.00 92.50 101 LEU A O 1
ATOM 801 N N . GLN A 1 102 ? 18.827 5.244 -19.733 1.00 93.06 102 GLN A N 1
ATOM 802 C CA . GLN A 1 102 ? 17.556 4.609 -19.386 1.00 93.06 102 GLN A CA 1
ATOM 803 C C . GLN A 1 102 ? 17.525 4.212 -17.908 1.00 93.06 102 GLN A C 1
ATOM 805 O O . GLN A 1 102 ? 16.560 4.535 -17.215 1.00 93.06 102 GLN A O 1
ATOM 810 N N . ALA A 1 103 ? 18.596 3.597 -17.405 1.00 90.50 103 ALA A N 1
ATOM 811 C CA . ALA A 1 103 ? 18.720 3.266 -15.990 1.00 90.50 103 ALA A CA 1
ATOM 812 C C . ALA A 1 103 ? 18.719 4.520 -15.094 1.00 90.50 103 ALA A C 1
ATOM 814 O O . ALA A 1 103 ? 18.026 4.559 -14.075 1.00 90.50 103 ALA A O 1
ATOM 815 N N . SER A 1 104 ? 19.445 5.571 -15.492 1.00 94.44 104 SER A N 1
ATOM 816 C CA . SER A 1 104 ? 19.548 6.815 -14.718 1.00 94.44 104 SER A CA 1
ATOM 817 C C . SER A 1 104 ? 18.216 7.565 -14.604 1.00 94.44 104 SER A C 1
ATOM 819 O O . SER A 1 104 ? 17.895 8.073 -13.530 1.00 94.44 104 SER A O 1
ATOM 821 N N . TYR A 1 105 ? 17.408 7.598 -15.669 1.00 92.44 105 TYR A N 1
ATOM 822 C CA . TYR A 1 105 ? 16.096 8.254 -15.657 1.00 92.44 105 TYR A CA 1
ATOM 823 C C . TYR A 1 105 ? 14.979 7.378 -15.067 1.00 92.44 105 TYR A C 1
ATOM 825 O O . TYR A 1 105 ? 13.987 7.897 -14.547 1.00 92.44 105 TYR A O 1
ATOM 833 N N . ALA A 1 106 ? 15.144 6.053 -15.073 1.00 88.50 106 ALA A N 1
ATOM 834 C CA . ALA A 1 106 ? 14.201 5.150 -14.424 1.00 88.50 106 ALA A CA 1
ATOM 835 C C . ALA A 1 106 ? 14.147 5.368 -12.904 1.00 88.50 106 ALA A C 1
ATOM 837 O O . ALA A 1 106 ? 13.059 5.372 -12.337 1.00 88.50 106 ALA A O 1
ATOM 838 N N . ALA A 1 107 ? 15.288 5.605 -12.247 1.00 87.06 107 ALA A N 1
ATOM 839 C CA . ALA A 1 107 ? 15.360 5.805 -10.798 1.00 87.06 107 ALA A CA 1
ATOM 840 C C . ALA A 1 107 ? 14.460 6.948 -10.266 1.00 87.06 107 ALA A C 1
ATOM 842 O O . ALA A 1 107 ? 13.632 6.683 -9.393 1.00 87.06 107 ALA A O 1
ATOM 843 N N . PRO A 1 108 ? 14.532 8.197 -10.772 1.00 84.50 108 PRO A N 1
ATOM 844 C CA . PRO A 1 108 ? 13.675 9.280 -10.287 1.00 84.50 108 PRO A CA 1
ATOM 845 C C . PRO A 1 108 ? 12.191 9.061 -10.613 1.00 84.50 108 PRO A C 1
ATOM 847 O O . PRO A 1 108 ? 11.333 9.410 -9.803 1.00 84.50 108 PRO A O 1
ATOM 850 N N . LEU A 1 109 ? 11.867 8.453 -11.759 1.00 83.00 109 LEU A N 1
ATOM 851 C CA . LEU A 1 109 ? 10.483 8.099 -12.085 1.00 83.00 109 LEU A CA 1
ATOM 852 C C . L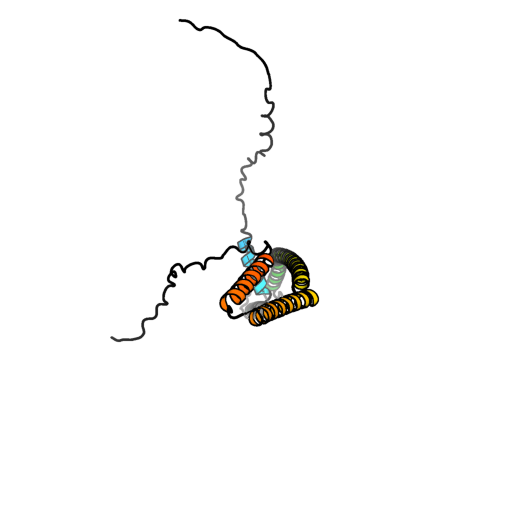EU A 1 109 ? 9.931 7.012 -11.161 1.00 83.00 109 LEU A C 1
ATOM 854 O O . LEU A 1 109 ? 8.782 7.096 -10.727 1.00 83.00 109 LEU A O 1
ATOM 858 N N . LEU A 1 110 ? 10.753 6.012 -10.843 1.00 84.62 110 LEU A N 1
ATOM 859 C CA . LEU A 1 110 ? 10.392 4.934 -9.936 1.00 84.62 110 LEU A CA 1
ATOM 860 C C . LEU A 1 110 ? 10.161 5.468 -8.521 1.00 84.62 110 LEU A C 1
ATOM 862 O O . LEU A 1 110 ? 9.163 5.104 -7.911 1.00 84.62 110 LEU A O 1
ATOM 866 N N . LEU A 1 111 ? 11.011 6.379 -8.033 1.00 84.81 111 LEU A N 1
ATOM 867 C CA . LEU A 1 111 ? 10.836 7.017 -6.723 1.00 84.81 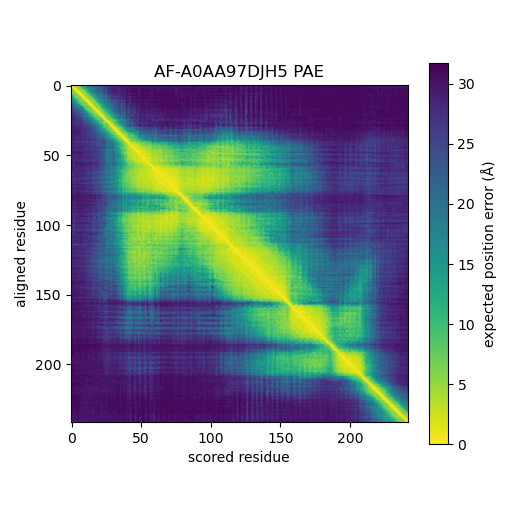111 LEU A CA 1
ATOM 868 C C . LEU A 1 111 ? 9.512 7.789 -6.627 1.00 84.81 111 LEU A C 1
ATOM 870 O O . LEU A 1 111 ? 8.812 7.703 -5.622 1.00 84.81 111 LEU A O 1
ATOM 874 N N . LEU A 1 112 ? 9.120 8.507 -7.684 1.00 82.25 112 LEU A N 1
ATOM 875 C CA . LEU A 1 112 ? 7.824 9.193 -7.723 1.00 82.25 112 LEU A CA 1
ATOM 876 C C . LEU A 1 112 ? 6.645 8.210 -7.744 1.00 82.25 112 LEU A C 1
ATOM 878 O O . LEU A 1 112 ? 5.620 8.466 -7.111 1.00 82.25 112 LEU A O 1
ATOM 882 N N . ALA A 1 113 ? 6.785 7.088 -8.454 1.00 82.62 113 ALA A N 1
ATOM 883 C CA . ALA A 1 113 ? 5.783 6.026 -8.461 1.00 82.62 113 ALA A CA 1
ATOM 884 C C . ALA A 1 113 ? 5.647 5.367 -7.076 1.00 82.62 113 ALA A C 1
ATOM 886 O O . ALA A 1 113 ? 4.528 5.128 -6.620 1.00 82.62 113 ALA A O 1
ATOM 887 N N . GLN A 1 114 ? 6.778 5.123 -6.407 1.00 85.00 114 GLN A N 1
ATOM 888 C CA . GLN A 1 114 ? 6.864 4.508 -5.083 1.00 85.00 114 GLN A CA 1
ATOM 889 C C . GLN A 1 114 ? 6.249 5.393 -4.002 1.00 85.00 114 GLN A C 1
ATOM 891 O O . GLN A 1 114 ? 5.357 4.923 -3.309 1.00 85.00 114 GLN A O 1
ATOM 896 N N . ASN A 1 115 ? 6.589 6.686 -3.942 1.00 84.31 115 ASN A N 1
ATOM 897 C CA . ASN A 1 115 ? 5.998 7.610 -2.963 1.00 84.31 115 ASN A CA 1
ATOM 898 C C . ASN A 1 115 ? 4.458 7.584 -2.992 1.00 84.31 115 ASN A C 1
ATOM 900 O O . ASN A 1 115 ? 3.800 7.614 -1.956 1.00 84.31 115 ASN A O 1
ATOM 904 N N . ARG A 1 116 ? 3.863 7.467 -4.186 1.00 81.25 116 ARG A N 1
ATOM 905 C CA . ARG A 1 116 ? 2.403 7.409 -4.348 1.00 81.25 116 ARG A CA 1
ATOM 906 C C . ARG A 1 116 ? 1.810 6.039 -4.008 1.00 81.25 116 ARG A C 1
ATOM 908 O O . ARG A 1 116 ? 0.631 5.947 -3.659 1.00 81.25 116 ARG A O 1
ATOM 915 N N . GLN A 1 117 ? 2.582 4.970 -4.174 1.00 83.50 117 GLN A N 1
ATOM 916 C CA . GLN A 1 117 ? 2.197 3.646 -3.699 1.00 83.50 117 GLN A CA 1
ATOM 917 C C . GLN A 1 117 ? 2.205 3.624 -2.166 1.00 83.50 117 GLN A C 1
ATOM 919 O O . GLN A 1 117 ? 1.198 3.250 -1.574 1.00 83.50 117 GLN A O 1
ATOM 924 N N . ASP A 1 118 ? 3.254 4.166 -1.549 1.00 85.75 118 ASP A N 1
ATOM 925 C CA . ASP A 1 118 ? 3.393 4.284 -0.097 1.00 85.75 118 ASP A CA 1
ATOM 926 C C . ASP A 1 118 ? 2.277 5.143 0.518 1.00 85.75 118 ASP A C 1
ATOM 928 O O . ASP A 1 118 ? 1.718 4.788 1.557 1.00 85.75 118 ASP A O 1
ATOM 932 N N . ASP A 1 119 ? 1.883 6.239 -0.139 1.00 85.75 119 ASP A N 1
ATOM 933 C CA . ASP A 1 119 ? 0.752 7.068 0.295 1.00 85.75 119 ASP A CA 1
ATOM 934 C C . ASP A 1 119 ? -0.576 6.291 0.282 1.00 85.75 119 ASP A C 1
ATOM 936 O O . ASP A 1 119 ? -1.367 6.382 1.228 1.00 85.75 119 ASP A O 1
ATOM 940 N N . ARG A 1 120 ? -0.829 5.489 -0.765 1.00 87.25 120 ARG A N 1
ATOM 941 C CA . ARG A 1 120 ? -2.018 4.621 -0.845 1.00 87.25 120 ARG A CA 1
ATOM 942 C C . ARG A 1 120 ? -1.991 3.534 0.221 1.00 87.25 120 ARG A C 1
ATOM 944 O O . ARG A 1 120 ? -3.000 3.322 0.897 1.00 87.25 120 ARG A O 1
ATOM 951 N N . ASP A 1 121 ? -0.844 2.894 0.399 1.00 88.75 121 ASP A N 1
ATOM 952 C CA . ASP A 1 121 ? -0.654 1.836 1.384 1.00 88.75 121 ASP A CA 1
ATOM 953 C C . ASP A 1 121 ? -0.826 2.393 2.806 1.00 88.75 121 ASP A C 1
ATOM 955 O O . ASP A 1 121 ? -1.488 1.778 3.644 1.00 88.75 121 ASP A O 1
ATOM 959 N N . ARG A 1 122 ? -0.364 3.623 3.063 1.00 92.56 122 ARG A N 1
ATOM 960 C CA . ARG A 1 122 ? -0.587 4.336 4.326 1.00 92.56 122 ARG A CA 1
ATOM 961 C C . ARG A 1 122 ? -2.067 4.590 4.600 1.00 92.56 122 ARG A C 1
ATOM 963 O O . ARG A 1 122 ? -2.516 4.346 5.721 1.00 92.56 122 ARG A O 1
ATOM 970 N N . VAL A 1 123 ? -2.828 5.069 3.614 1.00 91.62 123 VAL A N 1
ATOM 971 C CA . VAL A 1 123 ? -4.280 5.288 3.767 1.00 91.62 123 VAL A CA 1
ATOM 972 C C . VAL A 1 123 ? -5.001 3.962 4.004 1.00 91.62 123 VAL A C 1
ATOM 974 O O . VAL A 1 123 ? -5.842 3.878 4.900 1.00 91.62 123 VAL A O 1
ATOM 977 N N . SER A 1 124 ? -4.643 2.915 3.258 1.00 92.75 124 SER A N 1
ATOM 978 C CA . SER A 1 124 ? -5.201 1.572 3.439 1.00 92.75 124 SER A CA 1
ATOM 979 C C . SER A 1 124 ? -4.945 1.043 4.854 1.00 92.75 124 SER A C 1
ATOM 981 O O . SER A 1 124 ? -5.875 0.602 5.527 1.00 92.75 124 SER A O 1
ATOM 983 N N . LEU A 1 125 ? -3.714 1.173 5.361 1.00 94.00 125 LEU A N 1
ATOM 984 C CA . LEU A 1 125 ? -3.351 0.773 6.725 1.00 94.00 125 LEU A CA 1
ATOM 985 C C . LEU A 1 125 ? -4.091 1.581 7.800 1.00 94.00 125 LEU A C 1
ATOM 987 O O . LEU A 1 125 ? -4.480 1.031 8.828 1.00 94.00 125 LEU A O 1
ATOM 991 N N . GLN A 1 126 ? -4.299 2.884 7.592 1.00 95.06 126 GLN A N 1
ATOM 992 C CA . GLN A 1 126 ? -5.079 3.709 8.520 1.00 95.06 126 GLN A CA 1
ATOM 993 C C . GLN A 1 126 ? -6.548 3.281 8.571 1.00 95.06 126 GLN A C 1
ATOM 995 O O . GLN A 1 126 ? -7.128 3.210 9.655 1.00 95.06 126 GLN A O 1
ATOM 1000 N N . GLN A 1 127 ? -7.146 2.976 7.418 1.00 95.44 127 GLN A N 1
ATOM 1001 C CA . GLN A 1 127 ? -8.518 2.477 7.352 1.00 95.44 127 GLN A CA 1
ATOM 1002 C C . GLN A 1 127 ? -8.652 1.103 8.006 1.00 95.44 127 GLN A C 1
ATOM 1004 O O . GLN A 1 127 ? -9.618 0.874 8.730 1.00 95.44 127 GLN A O 1
ATOM 1009 N N . ASP A 1 128 ? -7.690 0.211 7.779 1.00 94.88 128 ASP A N 1
ATOM 1010 C CA . ASP A 1 128 ? -7.671 -1.112 8.398 1.00 94.88 128 ASP A CA 1
ATOM 1011 C C . ASP A 1 128 ? -7.597 -1.016 9.928 1.00 94.88 128 ASP A C 1
ATOM 1013 O O . ASP A 1 128 ? -8.416 -1.608 10.628 1.00 94.88 128 ASP A O 1
ATOM 1017 N N . ARG A 1 129 ? -6.726 -0.145 10.455 1.00 95.88 129 ARG A N 1
ATOM 1018 C CA . ARG A 1 129 ? -6.658 0.142 11.898 1.00 95.88 129 ARG A CA 1
ATOM 1019 C C . ARG A 1 129 ? -7.975 0.676 12.458 1.00 95.88 129 ARG A C 1
ATOM 1021 O O . ARG A 1 129 ? -8.452 0.153 13.459 1.00 95.88 129 ARG A O 1
ATOM 1028 N N . GLN A 1 130 ? -8.604 1.653 11.800 1.00 95.94 130 GLN A N 1
ATOM 1029 C CA . GLN A 1 130 ? -9.907 2.168 12.247 1.00 95.94 130 GLN A CA 1
ATOM 1030 C C . GLN A 1 130 ? -11.004 1.098 12.216 1.00 95.94 130 GLN A C 1
ATOM 1032 O O . GLN A 1 130 ? -11.880 1.082 13.079 1.00 95.94 130 GLN A O 1
ATOM 1037 N N . ARG A 1 131 ? -10.988 0.204 11.220 1.00 94.75 131 ARG A N 1
ATOM 1038 C CA . ARG A 1 131 ? -11.925 -0.927 11.160 1.00 94.75 131 ARG A CA 1
ATOM 1039 C C . ARG A 1 131 ? -11.670 -1.909 12.297 1.00 94.75 131 ARG A C 1
ATOM 1041 O O . ARG A 1 131 ? -12.628 -2.339 12.926 1.00 94.75 131 ARG A O 1
ATOM 1048 N N . ALA A 1 132 ? -10.411 -2.223 12.591 1.00 95.25 132 ALA A N 1
ATOM 1049 C CA . ALA A 1 132 ? -10.046 -3.092 13.704 1.00 95.25 132 ALA A CA 1
ATOM 1050 C C . ALA A 1 132 ? -10.489 -2.511 15.057 1.00 95.25 132 ALA A C 1
ATOM 1052 O O . ALA A 1 132 ? -11.074 -3.235 15.859 1.00 95.25 132 ALA A O 1
ATOM 1053 N N . GLU A 1 133 ? -10.294 -1.208 15.281 1.00 95.81 133 GLU A N 1
ATOM 1054 C CA . GLU A 1 133 ? -10.775 -0.509 16.482 1.00 95.81 133 GLU A CA 1
ATOM 1055 C C . GLU A 1 133 ? -12.302 -0.586 16.619 1.00 95.81 133 GLU A C 1
ATOM 1057 O O . GLU A 1 133 ? -12.804 -0.922 17.690 1.00 95.81 133 GLU A O 1
ATOM 1062 N N . ARG A 1 134 ? -13.048 -0.351 15.529 1.00 94.75 134 ARG A N 1
ATOM 1063 C CA . ARG A 1 134 ? -14.517 -0.487 15.525 1.00 94.75 134 ARG A CA 1
ATOM 1064 C C . ARG A 1 134 ? -14.970 -1.921 15.787 1.00 94.75 134 ARG A C 1
ATOM 1066 O O . ARG A 1 134 ? -15.870 -2.142 16.585 1.00 94.75 134 ARG A O 1
ATOM 1073 N N . ASN A 1 135 ? -14.321 -2.904 15.169 1.00 94.75 135 ASN A N 1
ATOM 1074 C CA . ASN A 1 135 ? -14.639 -4.316 15.388 1.00 94.75 135 ASN A CA 1
ATOM 1075 C C . ASN A 1 135 ? -14.377 -4.734 16.842 1.00 94.75 135 ASN A C 1
ATOM 1077 O O . ASN A 1 135 ? -15.141 -5.517 17.410 1.00 94.75 135 ASN A O 1
ATOM 1081 N N . LEU A 1 136 ? -13.311 -4.207 17.452 1.00 96.12 136 LEU A N 1
ATOM 1082 C CA . LEU A 1 136 ? -13.018 -4.418 18.864 1.00 96.12 136 LEU A CA 1
ATOM 1083 C C . LEU A 1 136 ? -14.114 -3.795 19.735 1.00 96.12 136 LEU A C 1
ATOM 1085 O O . LEU A 1 136 ? -14.668 -4.502 20.574 1.00 96.12 136 LEU A O 1
ATOM 1089 N N . SER A 1 137 ? -14.506 -2.540 19.484 1.00 95.75 137 SER A N 1
ATOM 1090 C CA . SER A 1 137 ? -15.593 -1.899 20.239 1.00 95.75 137 SER A CA 1
ATOM 1091 C C . SER A 1 137 ? -16.939 -2.606 20.067 1.00 95.75 137 SER A C 1
ATOM 1093 O O . SER A 1 137 ? -17.679 -2.752 21.035 1.00 95.75 137 SER A O 1
ATOM 1095 N N . ASP A 1 138 ? -17.247 -3.098 18.865 1.00 95.44 138 ASP A N 1
ATOM 1096 C CA . ASP A 1 138 ? -18.476 -3.851 18.594 1.00 95.44 138 ASP A CA 1
ATOM 1097 C C . ASP A 1 138 ? -18.470 -5.187 19.343 1.00 95.44 138 ASP A C 1
ATOM 1099 O O . ASP A 1 138 ? -19.484 -5.607 19.899 1.00 95.44 138 ASP A O 1
ATOM 1103 N N . THR A 1 139 ? -17.309 -5.838 19.431 1.00 95.50 139 THR A N 1
ATOM 1104 C CA . THR A 1 139 ? -17.145 -7.073 20.206 1.00 95.50 139 THR A CA 1
ATOM 1105 C C . THR A 1 139 ? -17.283 -6.807 21.707 1.00 95.50 139 THR A C 1
ATOM 1107 O O . THR A 1 139 ? -17.975 -7.546 22.408 1.00 95.50 139 THR A O 1
ATOM 1110 N N . GLU A 1 140 ? -16.682 -5.734 22.222 1.00 95.81 140 GLU A N 1
ATOM 1111 C CA . GLU A 1 140 ? -16.844 -5.310 23.620 1.00 95.81 140 GLU A CA 1
ATOM 1112 C C . GLU A 1 140 ? -18.302 -4.953 23.943 1.00 95.81 140 GLU A C 1
ATOM 1114 O O . GLU A 1 140 ? -18.824 -5.317 24.999 1.00 95.81 140 GLU A O 1
ATOM 1119 N N . TYR A 1 141 ? -18.998 -4.304 23.010 1.00 95.25 141 TYR A N 1
ATOM 1120 C CA . TYR A 1 141 ? -20.414 -3.996 23.148 1.00 95.25 141 TYR A CA 1
ATOM 1121 C C . TYR A 1 141 ? -21.262 -5.273 23.195 1.00 95.25 141 TYR A C 1
ATOM 1123 O O . TYR A 1 141 ? -22.005 -5.490 24.153 1.00 95.25 141 TYR A O 1
ATOM 1131 N N . LEU A 1 142 ? -21.097 -6.168 22.217 1.00 96.31 142 LEU A N 1
ATOM 1132 C CA . LEU A 1 142 ? -21.833 -7.432 22.153 1.00 96.31 142 LEU A CA 1
ATOM 1133 C C . LEU A 1 142 ? -21.563 -8.326 23.364 1.00 96.31 142 LEU A C 1
ATOM 1135 O O . LEU A 1 142 ? -22.483 -8.961 23.870 1.00 96.31 142 LEU A O 1
ATOM 1139 N N . THR A 1 143 ? -20.328 -8.375 23.864 1.00 96.12 143 THR A N 1
ATOM 1140 C CA . THR A 1 143 ? -20.001 -9.155 25.069 1.00 96.12 143 THR A CA 1
ATOM 1141 C C . THR A 1 143 ? -20.652 -8.570 26.322 1.00 96.12 143 THR A C 1
ATOM 1143 O O . THR A 1 143 ? -21.138 -9.332 27.163 1.00 96.12 143 THR A O 1
ATOM 1146 N N . ARG A 1 144 ? -20.745 -7.238 26.435 1.00 95.06 144 ARG A N 1
ATOM 1147 C CA . ARG A 1 144 ? -21.466 -6.569 27.527 1.00 95.06 144 ARG A CA 1
ATOM 1148 C C . ARG A 1 144 ? -22.976 -6.800 27.455 1.00 95.06 144 ARG A C 1
ATOM 1150 O O . ARG A 1 144 ? -23.585 -7.093 28.484 1.00 95.06 144 ARG A O 1
ATOM 1157 N N . GLU A 1 145 ? -23.566 -6.723 26.266 1.00 96.00 145 GLU A N 1
ATOM 1158 C CA . GLU A 1 145 ? -24.987 -7.030 26.052 1.00 96.00 145 GLU A CA 1
ATOM 1159 C C . GLU A 1 145 ? -25.295 -8.517 26.282 1.00 96.00 145 GLU A C 1
ATOM 1161 O O . GLU A 1 145 ? -26.305 -8.875 26.883 1.00 96.00 145 GLU A O 1
ATOM 1166 N N . LEU A 1 146 ? -24.393 -9.421 25.894 1.00 93.50 146 LEU A N 1
ATOM 1167 C CA . LEU A 1 146 ? -24.527 -10.846 26.196 1.00 93.50 146 LEU A CA 1
ATOM 1168 C C . LEU A 1 146 ? -24.495 -11.096 27.711 1.00 93.50 146 LEU A C 1
ATOM 1170 O O . LEU A 1 146 ? -25.256 -11.919 28.224 1.00 93.50 146 LEU A O 1
ATOM 1174 N N . ALA A 1 147 ? -23.626 -10.394 28.443 1.00 93.06 147 ALA A N 1
ATOM 1175 C CA . ALA A 1 147 ? -23.545 -10.502 29.895 1.00 93.06 147 ALA A CA 1
ATOM 1176 C C . ALA A 1 147 ? -24.825 -9.994 30.583 1.00 93.06 147 ALA A C 1
ATOM 1178 O O . ALA A 1 147 ? -25.326 -10.668 31.487 1.00 93.06 147 ALA A O 1
ATOM 1179 N N . SER A 1 148 ? -25.384 -8.860 30.139 1.00 92.62 148 SER A N 1
ATOM 1180 C CA . SER A 1 148 ? -26.651 -8.328 30.664 1.00 92.62 148 SER A CA 1
ATOM 1181 C C . SER A 1 148 ? -27.819 -9.278 30.367 1.00 92.62 148 SER A C 1
ATOM 1183 O O . SER A 1 148 ? -28.572 -9.634 31.278 1.00 92.62 148 SER A O 1
ATOM 1185 N N . LEU A 1 149 ? -27.907 -9.788 29.134 1.00 90.06 149 LEU A N 1
ATOM 1186 C CA . LEU A 1 149 ? -28.908 -10.769 28.718 1.00 90.06 149 LEU A CA 1
ATOM 1187 C C . LEU A 1 149 ? -28.805 -12.062 29.536 1.00 90.06 149 LEU A C 1
ATOM 1189 O O . LEU A 1 149 ? -29.818 -12.607 29.970 1.00 90.06 149 LEU A O 1
ATOM 1193 N N . ARG A 1 150 ? -27.585 -12.547 29.796 1.00 90.69 150 ARG A N 1
ATOM 1194 C CA . ARG A 1 150 ? -27.346 -13.742 30.616 1.00 90.69 150 ARG A CA 1
ATOM 1195 C C . ARG A 1 150 ? -27.851 -13.570 32.048 1.00 90.69 150 ARG A C 1
ATOM 1197 O O . ARG A 1 150 ? -28.396 -14.524 32.601 1.00 90.69 150 ARG A O 1
ATOM 1204 N N . ILE A 1 151 ? -27.663 -12.398 32.655 1.00 87.44 151 ILE A N 1
ATOM 1205 C CA . ILE A 1 151 ? -28.162 -12.111 34.009 1.00 87.44 151 ILE A CA 1
ATOM 1206 C C . ILE A 1 151 ? -29.694 -12.084 34.006 1.00 87.44 151 ILE A C 1
ATOM 1208 O O . ILE A 1 151 ? -30.306 -12.792 34.802 1.00 87.44 151 ILE A O 1
ATOM 1212 N N . ALA A 1 152 ? -30.307 -11.371 33.056 1.00 84.75 152 ALA A N 1
ATOM 1213 C CA . ALA A 1 152 ? -31.763 -11.307 32.928 1.00 84.75 152 ALA A CA 1
ATOM 1214 C C . ALA A 1 152 ? -32.395 -12.696 32.711 1.00 84.75 152 ALA A C 1
ATOM 1216 O O . ALA A 1 152 ? -33.382 -13.049 33.356 1.00 84.75 152 ALA A O 1
ATOM 1217 N N . LEU A 1 153 ? -31.794 -13.532 31.856 1.00 81.50 153 LEU A N 1
ATOM 1218 C CA . LEU A 1 153 ? -32.240 -14.912 31.647 1.00 81.50 153 LEU A CA 1
ATOM 1219 C C . LEU A 1 153 ? -32.058 -15.778 32.897 1.00 81.50 153 LEU A C 1
ATOM 1221 O O . LEU A 1 153 ? -32.910 -16.617 33.181 1.00 81.50 153 LEU A O 1
ATOM 1225 N N . ARG A 1 154 ? -30.980 -15.581 33.665 1.00 78.75 154 ARG A N 1
ATOM 1226 C CA . ARG A 1 154 ? -30.765 -16.301 34.927 1.00 78.75 154 ARG A CA 1
ATOM 1227 C C . ARG A 1 154 ? -31.851 -15.977 35.951 1.00 78.75 154 ARG A C 1
ATOM 1229 O O . ARG A 1 154 ? -32.274 -16.885 36.656 1.00 78.75 154 ARG A O 1
ATOM 1236 N N . GLU A 1 155 ? -32.300 -14.728 36.029 1.00 71.88 155 GLU A N 1
ATOM 1237 C CA . GLU A 1 155 ? -33.366 -14.315 36.951 1.00 71.88 155 GLU A CA 1
ATOM 1238 C C . GLU A 1 155 ? -34.726 -14.916 36.563 1.00 71.88 155 GLU A C 1
ATOM 1240 O O . GLU A 1 155 ? -35.409 -15.469 37.422 1.00 71.88 155 GLU A O 1
ATOM 1245 N N . VAL A 1 156 ? -35.082 -14.912 35.272 1.00 66.06 156 VAL A N 1
ATOM 1246 C CA . VAL A 1 156 ? -36.372 -15.440 34.775 1.00 66.06 156 VAL A CA 1
ATOM 1247 C C . VAL A 1 156 ? -36.419 -16.976 34.742 1.00 66.06 156 VAL A C 1
ATOM 1249 O O . VAL A 1 156 ? -37.482 -17.569 34.910 1.00 66.06 156 VAL A O 1
ATOM 1252 N N . ALA A 1 157 ? -35.278 -17.643 34.556 1.00 58.25 157 ALA A N 1
ATOM 1253 C CA . ALA A 1 157 ? -35.193 -19.099 34.424 1.00 58.25 157 ALA A CA 1
ATOM 1254 C C . ALA A 1 157 ? -34.594 -19.800 35.656 1.00 58.25 157 ALA A C 1
ATOM 1256 O O . ALA A 1 157 ? -34.024 -20.889 35.534 1.00 58.25 157 ALA A O 1
ATOM 1257 N N . THR A 1 158 ? -34.678 -19.218 36.857 1.00 69.00 158 THR A N 1
ATOM 1258 C CA . THR A 1 158 ? -34.275 -19.978 38.048 1.00 69.00 158 THR A CA 1
ATOM 1259 C C . THR A 1 158 ? -35.229 -21.157 38.249 1.00 69.00 158 THR A C 1
ATOM 1261 O O . THR A 1 158 ? -36.446 -20.992 38.318 1.00 69.00 158 THR A O 1
ATOM 1264 N N . ARG A 1 159 ? -34.666 -22.371 38.374 1.00 67.81 159 ARG A N 1
ATOM 1265 C CA . ARG A 1 159 ? -35.409 -23.612 38.665 1.00 67.81 159 ARG A CA 1
ATOM 1266 C C . ARG A 1 159 ? -36.367 -23.430 39.835 1.00 67.81 159 ARG A C 1
ATOM 1268 O O . ARG A 1 159 ? -37.453 -23.991 39.814 1.00 67.81 159 ARG A O 1
ATOM 1275 N N . ASP A 1 160 ? -35.957 -22.666 40.842 1.00 69.44 160 ASP A N 1
ATOM 1276 C CA . ASP A 1 160 ? -36.745 -22.452 42.048 1.00 69.44 160 ASP A CA 1
ATOM 1277 C C . ASP A 1 160 ? -37.901 -21.469 41.831 1.00 69.44 160 ASP A C 1
ATOM 1279 O O . ASP A 1 160 ? -38.953 -21.697 42.413 1.00 69.44 160 ASP A O 1
ATOM 1283 N N . TYR A 1 161 ? -37.780 -20.478 40.934 1.00 77.56 161 TYR A N 1
ATOM 1284 C CA . TYR A 1 161 ? -38.912 -19.640 40.515 1.00 77.56 161 TYR A CA 1
ATOM 1285 C C . TYR A 1 161 ? -39.919 -20.450 39.698 1.00 77.56 161 TYR A C 1
ATOM 1287 O O . TYR A 1 161 ? -41.092 -20.497 40.045 1.00 77.56 161 TYR A O 1
ATOM 1295 N N . VAL A 1 162 ? -39.452 -21.188 38.684 1.00 79.62 162 VAL A N 1
ATOM 1296 C CA . VAL A 1 162 ? -40.322 -22.066 37.881 1.00 79.62 162 VAL A CA 1
ATOM 1297 C C . VAL A 1 162 ? -41.000 -23.112 38.769 1.00 79.62 162 VAL A C 1
ATOM 1299 O O . VAL A 1 162 ? -42.186 -23.381 38.626 1.00 79.62 162 VAL A O 1
ATOM 1302 N N . ARG A 1 163 ? -40.274 -23.688 39.730 1.00 82.88 163 ARG A N 1
ATOM 1303 C CA . ARG A 1 163 ? -40.817 -24.657 40.688 1.00 82.88 163 ARG A CA 1
ATOM 1304 C C . ARG A 1 163 ? -41.766 -24.011 41.701 1.00 82.88 163 ARG A C 1
ATOM 1306 O O . ARG A 1 163 ? -42.713 -24.677 42.104 1.00 82.88 163 ARG A O 1
ATOM 1313 N N . ALA A 1 164 ? -41.520 -22.776 42.130 1.00 85.00 164 ALA A N 1
ATOM 1314 C CA . ALA A 1 164 ? -42.426 -22.037 43.006 1.00 85.00 164 ALA A CA 1
ATOM 1315 C C . ALA A 1 164 ? -43.724 -21.685 42.274 1.00 85.00 164 ALA A C 1
ATOM 1317 O O . ALA A 1 164 ? -44.791 -21.941 42.817 1.00 85.00 164 ALA A O 1
ATOM 1318 N N . GLU A 1 165 ? -43.643 -21.223 41.026 1.00 87.38 165 GLU A N 1
ATOM 1319 C CA . GLU A 1 165 ? -44.817 -20.891 40.220 1.00 87.38 165 GLU A CA 1
ATOM 1320 C C . GLU A 1 165 ? -45.625 -22.142 39.865 1.00 87.38 165 GLU A C 1
ATOM 1322 O O . GLU A 1 165 ? -46.842 -22.156 40.008 1.00 87.38 165 GLU A O 1
ATOM 1327 N N . LEU A 1 166 ? -44.954 -23.242 39.500 1.00 86.38 166 LEU A N 1
ATOM 1328 C CA . LEU A 1 166 ? -45.617 -24.532 39.288 1.00 86.38 166 LEU A CA 1
ATOM 1329 C C . LEU A 1 166 ? -46.299 -25.048 40.559 1.00 86.38 166 LEU A C 1
ATOM 1331 O O . LEU A 1 166 ? -47.388 -25.600 40.462 1.00 86.38 166 LEU A O 1
ATOM 1335 N N . ARG A 1 167 ? -45.689 -24.879 41.741 1.00 89.56 167 ARG A N 1
ATOM 1336 C CA . ARG A 1 167 ? -46.325 -25.252 43.016 1.00 89.56 167 ARG A CA 1
ATOM 1337 C C . ARG A 1 167 ? -47.495 -24.344 43.358 1.00 89.56 167 ARG A C 1
ATOM 1339 O O . ARG A 1 167 ? -48.530 -24.866 43.730 1.00 89.56 167 ARG A O 1
ATOM 1346 N N . SER A 1 168 ? -47.349 -23.031 43.190 1.00 89.31 168 SER A N 1
ATOM 1347 C CA . SER A 1 168 ? -48.426 -22.066 43.426 1.00 89.31 168 SER A CA 1
ATOM 1348 C C . SER A 1 168 ? -49.630 -22.356 42.534 1.00 89.31 168 SER A C 1
ATOM 1350 O O . SER A 1 168 ? -50.751 -22.384 43.019 1.00 89.31 168 SER A O 1
ATOM 1352 N N . LEU A 1 169 ? -49.401 -22.623 41.244 1.00 90.81 169 LEU A N 1
ATOM 1353 C CA . LEU A 1 169 ? -50.467 -22.998 40.316 1.00 90.81 169 LEU A CA 1
ATOM 1354 C C . LEU A 1 169 ? -51.109 -24.340 40.684 1.00 90.81 169 LEU A C 1
ATOM 1356 O O . LEU A 1 169 ? -52.310 -24.504 40.499 1.00 90.81 169 LEU A O 1
ATOM 1360 N N . LEU A 1 170 ? -50.327 -25.302 41.182 1.00 90.88 170 LEU A N 1
ATOM 1361 C CA . LEU A 1 170 ? -50.857 -26.592 41.622 1.00 90.88 170 LEU A CA 1
ATOM 1362 C C . LEU A 1 170 ? -51.718 -26.445 42.885 1.00 90.88 170 LEU A C 1
ATOM 1364 O O . LEU A 1 170 ? -52.797 -27.023 42.936 1.00 90.88 170 LEU A O 1
ATOM 1368 N N . GLU A 1 171 ? -51.268 -25.645 43.854 1.00 91.31 171 GLU A N 1
ATOM 1369 C CA . GLU A 1 171 ? -52.016 -25.299 45.070 1.00 91.31 171 GLU A CA 1
ATOM 1370 C C . GLU A 1 171 ? -53.334 -24.602 44.714 1.00 91.31 171 GLU A C 1
ATOM 1372 O O . GLU A 1 171 ? -54.393 -25.033 45.148 1.00 91.31 171 GLU A O 1
ATOM 1377 N N . ASP A 1 172 ? -53.295 -23.605 43.821 1.00 87.06 172 ASP A N 1
ATOM 1378 C CA . ASP A 1 172 ? -54.494 -22.896 43.361 1.00 87.06 172 ASP A CA 1
ATOM 1379 C C . ASP A 1 172 ? -55.516 -23.839 42.693 1.00 87.06 172 ASP A C 1
ATOM 1381 O O . ASP A 1 172 ? -56.723 -23.627 42.813 1.00 87.06 172 ASP A O 1
ATOM 1385 N N . ILE A 1 173 ? -55.057 -24.877 41.980 1.00 89.12 173 ILE A N 1
ATOM 1386 C CA . ILE A 1 173 ? -55.941 -25.891 41.381 1.00 89.12 173 ILE A CA 1
ATOM 1387 C C . ILE A 1 173 ? -56.538 -26.806 42.457 1.00 89.12 173 ILE A C 1
ATOM 1389 O O . ILE A 1 173 ? -57.717 -27.146 42.362 1.00 89.12 173 ILE A O 1
ATOM 1393 N N . ILE A 1 174 ? -55.745 -27.215 43.452 1.00 89.50 174 ILE A N 1
ATOM 1394 C CA . ILE A 1 174 ? -56.199 -28.075 44.555 1.00 89.50 174 ILE A CA 1
ATOM 1395 C C . ILE A 1 174 ? -57.238 -27.339 45.407 1.00 89.50 174 ILE A C 1
ATOM 1397 O O . ILE A 1 174 ? -58.327 -27.875 45.599 1.00 89.50 174 ILE A O 1
ATOM 1401 N N . ASP A 1 175 ? -56.956 -26.099 45.816 1.00 87.12 175 ASP A N 1
ATOM 1402 C CA . ASP A 1 175 ? -57.890 -25.239 46.555 1.00 87.12 175 ASP A CA 1
ATOM 1403 C C . ASP A 1 175 ? -59.216 -25.085 45.795 1.00 87.12 175 ASP A C 1
ATOM 1405 O O . ASP A 1 175 ? -60.299 -25.233 46.360 1.00 87.12 175 ASP A O 1
ATOM 1409 N N . ALA A 1 176 ? -59.145 -24.832 44.483 1.00 83.44 176 ALA A N 1
ATOM 1410 C CA . ALA A 1 176 ? -60.334 -24.697 43.649 1.00 83.44 176 ALA A CA 1
ATOM 1411 C C . ALA A 1 176 ? -61.143 -26.003 43.554 1.00 83.44 176 ALA A C 1
ATOM 1413 O O . ALA A 1 176 ? -62.370 -25.957 43.502 1.00 83.44 176 ALA A O 1
ATOM 1414 N N . GLN A 1 177 ? -60.486 -27.167 43.518 1.00 84.81 177 GLN A N 1
ATOM 1415 C CA . GLN A 1 177 ? -61.163 -28.469 43.529 1.00 84.81 177 GLN A CA 1
ATOM 1416 C C . GLN A 1 177 ? -61.829 -28.754 44.877 1.00 84.81 177 GLN A C 1
ATOM 1418 O O . GLN A 1 177 ? -62.931 -29.300 44.905 1.00 84.81 177 GLN A O 1
ATOM 1423 N N . GLU A 1 178 ? -61.176 -28.398 45.981 1.00 82.44 178 GLU A N 1
ATOM 1424 C CA . GLU A 1 178 ? -61.700 -28.615 47.327 1.00 82.44 178 GLU A CA 1
ATOM 1425 C C . GLU A 1 178 ? -62.900 -27.706 47.614 1.00 82.44 178 GLU A C 1
ATOM 1427 O O . GLU A 1 178 ? -63.924 -28.192 48.080 1.00 82.44 178 GLU A O 1
ATOM 1432 N N . GLU A 1 179 ? -62.853 -26.437 47.200 1.00 76.94 179 GLU A N 1
ATOM 1433 C CA . GLU A 1 179 ? -63.986 -25.508 47.322 1.00 76.94 179 GLU A CA 1
ATOM 1434 C C . GLU A 1 179 ? -65.189 -25.941 46.457 1.00 76.94 179 GLU A C 1
ATOM 1436 O O . GLU A 1 179 ? -66.341 -25.796 46.870 1.00 76.94 179 GLU A O 1
ATOM 1441 N N . LEU A 1 180 ? -64.942 -26.539 45.283 1.00 76.81 180 LEU A N 1
ATOM 1442 C CA . LEU A 1 180 ? -65.992 -27.169 44.473 1.00 76.81 180 LEU A CA 1
ATOM 1443 C C . LEU A 1 180 ? -66.570 -28.419 45.157 1.00 76.81 180 LEU A C 1
ATOM 1445 O O . LEU A 1 180 ? -67.787 -28.578 45.186 1.00 76.81 180 LEU A O 1
ATOM 1449 N N . ARG A 1 181 ? -65.724 -29.278 45.740 1.00 77.31 181 ARG A N 1
ATOM 1450 C CA . ARG A 1 181 ? -66.149 -30.502 46.442 1.00 77.31 181 ARG A CA 1
ATOM 1451 C C . ARG A 1 181 ? -66.956 -30.194 47.704 1.00 77.31 181 ARG A C 1
ATOM 1453 O O . ARG A 1 181 ? -67.978 -30.831 47.945 1.00 77.31 181 ARG A O 1
ATOM 1460 N N . ASP A 1 182 ? -66.512 -29.225 48.495 1.00 73.38 182 ASP A N 1
ATOM 1461 C CA . ASP A 1 182 ? -67.188 -28.806 49.722 1.00 73.38 182 ASP A CA 1
ATOM 1462 C C . ASP A 1 182 ? -68.497 -28.067 49.407 1.00 73.38 182 ASP A C 1
ATOM 1464 O O . ASP A 1 182 ? -69.484 -28.225 50.124 1.00 73.38 182 ASP A O 1
ATOM 1468 N N . GLY A 1 183 ? -68.543 -27.328 48.292 1.00 64.25 183 GLY A N 1
ATOM 1469 C CA . GLY A 1 183 ? -69.777 -26.761 47.746 1.00 64.25 183 GLY A CA 1
ATOM 1470 C C . GLY A 1 183 ? -70.780 -27.825 47.287 1.00 64.25 183 GLY A C 1
ATOM 1471 O O . GLY A 1 183 ? -71.978 -27.657 47.489 1.00 64.25 183 GLY A O 1
ATOM 1472 N N . GLU A 1 184 ? -70.307 -28.945 46.737 1.00 59.03 184 GLU A N 1
ATOM 1473 C CA . GLU A 1 184 ? -71.145 -30.067 46.289 1.00 59.03 184 GLU A CA 1
ATOM 1474 C C . GLU A 1 184 ? -71.671 -30.922 47.460 1.00 59.03 184 GLU A C 1
ATOM 1476 O O . GLU A 1 184 ? -72.772 -31.467 47.394 1.00 59.03 184 GLU A O 1
ATOM 1481 N N . ALA A 1 185 ? -70.938 -30.979 48.578 1.00 57.94 185 ALA A N 1
ATOM 1482 C CA . ALA A 1 185 ? -71.391 -31.607 49.823 1.00 57.94 185 ALA A CA 1
ATOM 1483 C C . ALA A 1 185 ? -72.412 -30.753 50.608 1.00 57.94 185 ALA A C 1
ATOM 1485 O O . ALA A 1 185 ? -73.110 -31.276 51.481 1.00 57.94 185 ALA A O 1
ATOM 1486 N N . ALA A 1 186 ? -72.505 -29.452 50.308 1.00 56.44 186 ALA A N 1
ATOM 1487 C CA . ALA A 1 186 ? -73.265 -28.465 51.071 1.00 56.44 186 ALA A CA 1
ATOM 1488 C C . ALA A 1 186 ? -74.574 -27.989 50.413 1.00 56.44 186 ALA A C 1
ATOM 1490 O O . ALA A 1 186 ? -75.056 -26.937 50.831 1.00 56.44 186 ALA A O 1
ATOM 1491 N N . SER A 1 187 ? -75.183 -28.780 49.503 1.00 46.91 187 SER A N 1
ATOM 1492 C CA . SER A 1 187 ? -76.580 -28.671 48.995 1.00 46.91 187 SER A CA 1
ATOM 1493 C C . SER A 1 187 ? -76.736 -28.273 47.504 1.00 46.91 187 SER A C 1
ATOM 1495 O O . SER A 1 187 ? -75.828 -27.712 46.905 1.00 46.91 187 SER A O 1
ATOM 1497 N N . GLU A 1 188 ? -77.905 -28.579 46.913 1.00 53.31 188 GLU A N 1
ATOM 1498 C CA . GLU A 1 188 ? -78.306 -28.642 45.478 1.00 53.31 188 GLU A CA 1
ATOM 1499 C C . GLU A 1 188 ? -78.129 -27.368 44.585 1.00 53.31 188 GLU A C 1
ATOM 1501 O O . GLU A 1 188 ? -78.745 -27.259 43.526 1.00 53.31 188 GLU A O 1
ATOM 1506 N N . GLU A 1 189 ? -77.261 -26.411 44.930 1.00 54.69 189 GLU A N 1
ATOM 1507 C CA . GLU A 1 189 ? -77.031 -25.138 44.209 1.00 54.69 189 GLU A CA 1
ATOM 1508 C C . GLU A 1 189 ? -75.681 -25.094 43.451 1.00 54.69 189 GLU A C 1
ATOM 1510 O O . GLU A 1 189 ? -74.898 -24.147 43.576 1.00 54.69 189 GLU A O 1
ATOM 1515 N N . GLY A 1 190 ? -75.371 -26.115 42.645 1.00 54.19 190 GLY A N 1
ATOM 1516 C CA . GLY A 1 190 ? -74.059 -26.262 41.979 1.00 54.19 190 GLY A CA 1
ATOM 1517 C C . GLY A 1 190 ? -73.609 -25.084 41.089 1.00 54.19 190 GLY A C 1
ATOM 1518 O O . GLY A 1 190 ? -72.416 -24.914 40.831 1.00 54.19 190 GLY A O 1
ATOM 1519 N N . GLU A 1 191 ? -74.534 -24.228 40.648 1.00 58.19 191 GLU A N 1
ATOM 1520 C CA . GLU A 1 191 ? -74.243 -23.076 39.783 1.00 58.19 191 GLU A CA 1
ATOM 1521 C C . GLU A 1 191 ? -73.631 -21.887 40.560 1.00 58.19 191 GLU A C 1
ATOM 1523 O O . GLU A 1 191 ? -72.697 -21.244 40.078 1.00 58.19 191 GLU A O 1
ATOM 1528 N N . SER A 1 192 ? -74.055 -21.672 41.812 1.00 62.62 192 SER A N 1
ATOM 1529 C CA . SER A 1 192 ? -73.597 -20.584 42.700 1.00 62.62 192 SER A CA 1
ATOM 1530 C C . SER A 1 192 ? -72.164 -20.802 43.207 1.00 62.62 192 SER A C 1
ATOM 1532 O O . SER A 1 192 ? -71.350 -19.874 43.241 1.00 62.62 192 SER A O 1
ATOM 1534 N N . ALA A 1 193 ? -71.811 -22.043 43.556 1.00 67.88 193 ALA A N 1
ATOM 1535 C CA . ALA A 1 193 ? -70.471 -22.383 44.038 1.00 67.88 193 ALA A CA 1
ATOM 1536 C C . ALA A 1 193 ? -69.410 -22.262 42.928 1.00 67.88 193 ALA A C 1
ATOM 1538 O O . ALA A 1 193 ? -68.343 -21.681 43.137 1.00 67.88 193 ALA A O 1
ATOM 1539 N N . SER A 1 194 ? -69.726 -22.733 41.717 1.00 71.00 194 SER A N 1
ATOM 1540 C CA . SER A 1 194 ? -68.820 -22.651 40.564 1.00 71.00 194 SER A CA 1
ATOM 1541 C C . SER A 1 194 ? -68.530 -21.204 40.141 1.00 71.00 194 SER A C 1
ATOM 1543 O O . SER A 1 194 ? -67.407 -20.873 39.744 1.00 71.00 194 SER A O 1
ATOM 1545 N N . GLU A 1 195 ? -69.522 -20.316 40.251 1.00 75.44 195 GLU A N 1
ATOM 1546 C CA . GLU A 1 195 ? -69.371 -18.898 39.920 1.00 75.44 195 GLU A CA 1
ATOM 1547 C C . GLU A 1 195 ? -68.473 -18.163 40.931 1.00 75.44 195 GLU A C 1
ATOM 1549 O O . GLU A 1 195 ? -67.572 -17.424 40.526 1.00 75.44 195 GLU A O 1
ATOM 1554 N N . ARG A 1 196 ? -68.610 -18.467 42.230 1.00 75.50 196 ARG A N 1
ATOM 1555 C CA . ARG A 1 196 ? -67.749 -17.925 43.301 1.00 75.50 196 ARG A CA 1
ATOM 1556 C C . ARG A 1 196 ? -66.284 -18.331 43.141 1.00 75.50 196 ARG A C 1
ATOM 1558 O O . ARG A 1 196 ? -65.392 -17.494 43.289 1.00 75.50 196 ARG A O 1
ATOM 1565 N N . VAL A 1 197 ? -66.026 -19.589 42.783 1.00 76.25 197 VAL A N 1
ATOM 1566 C CA . VAL A 1 197 ? -64.663 -20.084 42.520 1.00 76.25 197 VAL A CA 1
ATOM 1567 C C . VAL A 1 197 ? -64.062 -19.389 41.291 1.00 76.25 197 VAL A C 1
ATOM 1569 O O . VAL A 1 197 ? -62.913 -18.941 41.323 1.00 76.25 197 VAL A O 1
ATOM 1572 N N . LYS A 1 198 ? -64.844 -19.208 40.214 1.00 78.50 198 LYS A N 1
ATOM 1573 C CA . LYS A 1 198 ? -64.412 -18.443 39.027 1.00 78.50 198 LYS A CA 1
ATOM 1574 C C . LYS A 1 198 ? -64.086 -16.987 39.352 1.00 78.50 198 LYS A C 1
ATOM 1576 O O . LYS A 1 198 ? -63.123 -16.454 38.796 1.00 78.50 198 LYS A O 1
ATOM 1581 N N . GLU A 1 199 ? -64.867 -16.343 40.213 1.00 80.25 199 GLU A N 1
ATOM 1582 C CA . GLU A 1 199 ? -64.649 -14.954 40.617 1.00 80.25 199 GLU A CA 1
ATOM 1583 C C . GLU A 1 199 ? -63.364 -14.802 41.445 1.00 80.25 199 GLU A C 1
ATOM 1585 O O . GLU A 1 199 ? -62.510 -13.984 41.095 1.00 80.25 199 GLU A O 1
ATOM 1590 N N . LYS A 1 200 ? -63.143 -15.673 42.438 1.00 77.88 200 LYS A N 1
ATOM 1591 C CA . LYS A 1 200 ? -61.903 -15.697 43.235 1.00 77.88 200 LYS A CA 1
ATOM 1592 C C . LYS A 1 200 ? -60.658 -15.990 42.400 1.00 77.88 200 LYS A C 1
ATOM 1594 O O . LYS A 1 200 ? -59.637 -15.322 42.559 1.00 77.88 200 LYS A O 1
ATOM 1599 N N . LEU A 1 201 ? -60.731 -16.947 41.469 1.00 78.06 201 LEU A N 1
ATOM 1600 C CA . LEU A 1 201 ? -59.636 -17.233 40.533 1.00 78.06 201 LEU A CA 1
ATOM 1601 C C . LEU A 1 201 ? -59.334 -16.029 39.634 1.00 78.06 201 LEU A C 1
ATOM 1603 O O . LEU A 1 201 ? -58.173 -15.748 39.330 1.00 78.06 201 LEU A O 1
ATOM 1607 N N . LYS A 1 202 ? -60.366 -15.292 39.207 1.00 78.94 202 LYS A N 1
ATOM 1608 C CA . LYS A 1 202 ? -60.210 -14.071 38.409 1.00 78.94 202 LYS A CA 1
ATOM 1609 C C . LYS A 1 202 ? -59.547 -12.957 39.223 1.00 78.94 202 LYS A C 1
ATOM 1611 O O . LYS A 1 202 ? -58.646 -12.308 38.696 1.00 78.94 202 LYS A O 1
ATOM 1616 N N . GLU A 1 203 ? -59.919 -12.798 40.490 1.00 79.81 203 GLU A N 1
ATOM 1617 C CA . GLU A 1 203 ? -59.327 -11.822 41.408 1.00 79.81 203 GLU A CA 1
ATOM 1618 C C . GLU A 1 203 ? -57.858 -12.145 41.735 1.00 79.81 203 GLU A C 1
ATOM 1620 O O . GLU A 1 203 ? -56.987 -11.287 41.573 1.00 79.81 203 GLU A O 1
ATOM 1625 N N . LYS A 1 204 ? -57.542 -13.398 42.103 1.00 75.50 204 LYS A N 1
ATOM 1626 C CA . LYS A 1 204 ? -56.154 -13.861 42.315 1.00 75.50 204 LYS A CA 1
ATOM 1627 C C . LYS A 1 204 ? -55.303 -13.666 41.056 1.00 75.50 204 LYS A C 1
ATOM 1629 O O . LYS A 1 204 ? -54.174 -13.179 41.142 1.00 75.50 204 LYS A O 1
ATOM 1634 N N . ARG A 1 205 ? -55.850 -13.976 39.873 1.00 71.75 205 ARG A N 1
ATOM 1635 C CA . ARG A 1 205 ? -55.165 -13.790 38.583 1.00 71.75 205 ARG A CA 1
ATOM 1636 C C . ARG A 1 205 ? -54.873 -12.323 38.271 1.00 71.75 205 ARG A C 1
ATOM 1638 O O . ARG A 1 205 ? -53.782 -12.023 37.788 1.00 71.75 205 ARG A O 1
ATOM 1645 N N . ASP A 1 206 ? -55.811 -11.415 38.533 1.00 71.62 206 ASP A N 1
ATOM 1646 C CA . ASP A 1 206 ? -55.585 -9.976 38.336 1.00 71.62 206 ASP A CA 1
ATOM 1647 C C . ASP A 1 206 ? -54.599 -9.402 39.364 1.00 71.62 206 ASP A C 1
ATOM 1649 O O . ASP A 1 206 ? -53.832 -8.500 39.036 1.00 71.62 206 ASP A O 1
ATOM 1653 N N . LY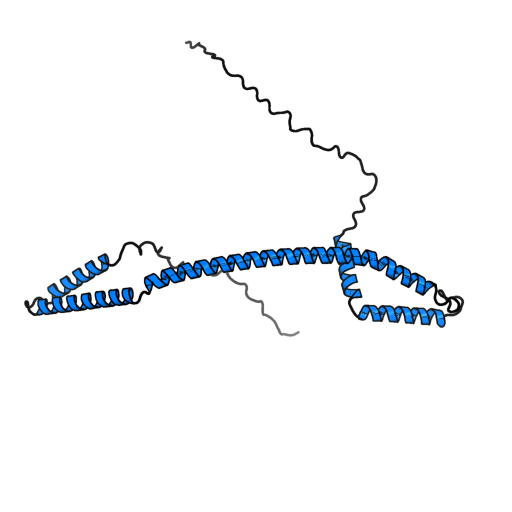S A 1 207 ? -54.528 -9.979 40.568 1.00 73.31 207 LYS A N 1
ATOM 1654 C CA . LYS A 1 207 ? -53.565 -9.589 41.609 1.00 73.31 207 LYS A CA 1
ATOM 1655 C C . LYS A 1 207 ? -52.142 -10.096 41.345 1.00 73.31 207 LYS A C 1
ATOM 1657 O O . LYS A 1 207 ? -51.182 -9.399 41.666 1.00 73.31 207 LYS A O 1
ATOM 1662 N N . SER A 1 208 ? -52.001 -11.270 40.722 1.00 63.88 208 SER A N 1
ATOM 1663 C CA . SER A 1 208 ? -50.708 -11.838 40.300 1.00 63.88 208 SER A CA 1
ATOM 1664 C C . SER A 1 208 ? -50.123 -11.135 39.059 1.00 63.88 208 SER A C 1
ATOM 1666 O O . SER A 1 208 ? -48.907 -11.059 38.870 1.00 63.88 208 SER A O 1
ATOM 1668 N N . ARG A 1 209 ? -50.966 -10.497 38.234 1.00 58.91 209 ARG A N 1
ATOM 1669 C CA . ARG A 1 209 ? -50.529 -9.602 37.150 1.00 58.91 209 ARG A CA 1
ATOM 1670 C C . ARG A 1 209 ? -50.006 -8.270 37.707 1.00 58.91 209 ARG A C 1
ATOM 1672 O O . ARG A 1 209 ? -50.680 -7.248 37.662 1.00 58.91 209 ARG A O 1
ATOM 1679 N N . GLY A 1 210 ? -48.774 -8.263 38.208 1.00 54.94 210 GLY A N 1
ATOM 1680 C CA . GLY A 1 210 ? -48.096 -7.035 38.634 1.00 54.94 210 GLY A CA 1
ATOM 1681 C C . GLY A 1 210 ? -47.982 -5.962 37.521 1.00 54.94 210 GLY A C 1
ATOM 1682 O O . GLY A 1 210 ? -48.051 -6.273 36.329 1.00 54.94 210 GLY A O 1
ATOM 1683 N N . PRO A 1 211 ? -47.732 -4.684 37.876 1.00 51.44 211 PRO A N 1
ATOM 1684 C CA . PRO A 1 211 ? -47.883 -3.506 36.999 1.00 51.44 211 PRO A CA 1
ATOM 1685 C C . PRO A 1 211 ? -46.890 -3.386 35.821 1.00 51.44 211 PRO A C 1
ATOM 1687 O O . PRO A 1 211 ? -46.943 -2.418 35.064 1.00 51.44 211 PRO A O 1
ATOM 1690 N N . ARG A 1 212 ? -45.975 -4.342 35.620 1.00 47.22 212 ARG A N 1
ATOM 1691 C CA . ARG A 1 212 ? -44.840 -4.212 34.682 1.00 47.22 212 ARG A CA 1
ATOM 1692 C C . ARG A 1 212 ? -45.104 -4.661 33.240 1.00 47.22 212 ARG A C 1
ATOM 1694 O O . ARG A 1 212 ? -44.233 -4.495 32.395 1.00 47.22 212 ARG A O 1
ATOM 1701 N N . THR A 1 213 ? -46.294 -5.168 32.923 1.00 50.69 213 THR A N 1
ATOM 1702 C CA . THR A 1 213 ? -46.681 -5.556 31.548 1.00 50.69 213 THR A CA 1
ATOM 1703 C C . THR A 1 213 ? -47.551 -4.522 30.824 1.00 50.69 213 THR A C 1
ATOM 1705 O O . THR A 1 213 ? -47.838 -4.697 29.642 1.00 50.69 213 THR A O 1
ATOM 1708 N N . GLN A 1 214 ? -47.909 -3.400 31.462 1.00 53.16 214 GLN A N 1
ATOM 1709 C CA . GLN A 1 214 ? -48.660 -2.317 30.801 1.00 53.16 214 GLN A CA 1
ATOM 1710 C C . GLN A 1 214 ? -47.815 -1.463 29.833 1.00 53.16 214 GLN A C 1
ATOM 1712 O O . GLN A 1 214 ? -48.363 -0.619 29.130 1.00 53.16 214 GLN A O 1
ATOM 1717 N N . GLN A 1 215 ? -46.497 -1.684 29.753 1.00 50.38 215 GLN A N 1
ATOM 1718 C CA . GLN A 1 215 ? -45.584 -0.918 28.890 1.00 50.38 215 GLN A CA 1
ATOM 1719 C C . GLN A 1 215 ? -45.085 -1.680 27.652 1.00 50.38 215 GLN A C 1
ATOM 1721 O O . GLN A 1 215 ? -44.030 -1.350 27.122 1.00 50.38 215 GLN A O 1
ATOM 1726 N N . LEU A 1 216 ? -45.823 -2.667 27.137 1.00 48.03 216 LEU A N 1
ATOM 1727 C CA . LEU A 1 216 ? -45.656 -3.022 25.724 1.00 48.03 216 LEU A CA 1
ATOM 1728 C C . LEU A 1 216 ? -46.619 -2.159 24.899 1.00 48.03 216 LEU A C 1
ATOM 1730 O O . LEU A 1 216 ? -47.835 -2.347 25.004 1.00 48.03 216 LEU A O 1
ATOM 1734 N N . PRO A 1 217 ? -46.124 -1.223 24.064 1.00 54.03 217 PRO A N 1
ATOM 1735 C CA . PRO A 1 217 ? -46.964 -0.556 23.085 1.00 54.03 217 PRO A CA 1
ATOM 1736 C C . PRO A 1 217 ? -47.644 -1.626 22.236 1.00 54.03 217 PRO A C 1
ATOM 1738 O O . PRO A 1 217 ? -46.983 -2.478 21.640 1.00 54.03 217 PRO A O 1
ATOM 1741 N N . LYS A 1 218 ? -48.975 -1.601 22.184 1.00 59.59 218 LYS A N 1
ATOM 1742 C CA . LYS A 1 218 ? -49.749 -2.487 21.316 1.00 59.59 218 LYS A CA 1
ATOM 1743 C C . LYS A 1 218 ? -49.427 -2.115 19.868 1.00 59.59 218 LYS A C 1
ATOM 1745 O O . LYS A 1 218 ? -50.022 -1.190 19.318 1.00 59.59 218 LYS A O 1
ATOM 1750 N N . VAL A 1 219 ? -48.448 -2.799 19.274 1.00 54.66 219 VAL A N 1
ATOM 1751 C CA . VAL A 1 219 ? -48.065 -2.630 17.870 1.00 54.66 219 VAL A CA 1
ATOM 1752 C C . VAL A 1 219 ? -49.277 -3.019 17.034 1.00 54.66 219 VAL A C 1
ATOM 1754 O O . VAL A 1 219 ? -49.610 -4.194 16.888 1.00 54.66 219 VAL A O 1
ATOM 1757 N N . ARG A 1 220 ? -49.996 -2.013 16.529 1.00 55.97 220 ARG A N 1
ATOM 1758 C CA . ARG A 1 220 ? -51.036 -2.235 15.526 1.00 55.97 220 ARG A CA 1
ATOM 1759 C C . ARG A 1 220 ? -50.340 -2.822 14.294 1.00 55.97 220 ARG A C 1
ATOM 1761 O O . ARG A 1 220 ? -49.380 -2.202 13.829 1.00 55.97 220 ARG A O 1
ATOM 1768 N N . PRO A 1 221 ? -50.791 -3.964 13.746 1.00 54.38 221 PRO A N 1
ATOM 1769 C CA . PRO A 1 221 ? -50.271 -4.435 12.473 1.00 54.38 221 PRO A CA 1
ATOM 1770 C C . PRO A 1 221 ? -50.500 -3.328 11.444 1.00 54.38 221 PRO A C 1
ATOM 1772 O O . PRO A 1 221 ? -51.624 -2.854 11.245 1.00 54.38 221 PRO A O 1
ATOM 1775 N N . ARG A 1 222 ? -49.403 -2.843 10.861 1.00 47.19 222 ARG A N 1
ATOM 1776 C CA . ARG A 1 222 ? -49.422 -1.781 9.861 1.00 47.19 222 ARG A CA 1
ATOM 1777 C C . ARG A 1 222 ? -50.144 -2.350 8.642 1.00 47.19 222 ARG A C 1
ATOM 1779 O O . ARG A 1 222 ? -49.617 -3.210 7.947 1.00 47.19 222 ARG A O 1
ATOM 1786 N N . ARG A 1 223 ? -51.390 -1.920 8.441 1.00 50.44 223 ARG A N 1
ATOM 1787 C CA . ARG A 1 223 ? -52.208 -2.252 7.274 1.00 50.44 223 ARG A CA 1
ATOM 1788 C C . ARG A 1 223 ? -51.405 -1.904 6.021 1.00 50.44 223 ARG A C 1
ATOM 1790 O O . ARG A 1 223 ? -51.016 -0.750 5.853 1.00 50.44 223 ARG A O 1
ATOM 1797 N N . ASN A 1 224 ? -51.128 -2.926 5.214 1.00 50.06 224 ASN A N 1
ATOM 1798 C CA . ASN A 1 224 ? -50.384 -2.849 3.963 1.00 50.06 224 ASN A CA 1
ATOM 1799 C C . ASN A 1 224 ? -50.831 -1.632 3.141 1.00 50.06 224 ASN A C 1
ATOM 1801 O O . ASN A 1 224 ? -51.993 -1.535 2.745 1.00 50.06 224 ASN A O 1
ATOM 1805 N N . ALA A 1 225 ? -49.900 -0.709 2.905 1.00 47.19 225 ALA A N 1
ATOM 1806 C CA . ALA A 1 225 ? -50.008 0.268 1.832 1.00 47.19 225 ALA A CA 1
ATOM 1807 C C . ALA A 1 225 ? -49.611 -0.427 0.514 1.00 47.19 225 ALA A C 1
ATOM 1809 O O . ALA A 1 225 ? -48.755 -1.316 0.540 1.00 47.19 225 ALA A O 1
ATOM 1810 N N . PRO A 1 226 ? -50.248 -0.079 -0.614 1.00 46.94 226 PRO A N 1
ATOM 1811 C CA . PRO A 1 226 ? -50.138 -0.833 -1.854 1.00 46.94 226 PRO A CA 1
ATOM 1812 C C . PRO A 1 226 ? -48.711 -0.814 -2.408 1.00 46.94 226 PRO A C 1
ATOM 1814 O O . PRO A 1 226 ? -48.038 0.217 -2.435 1.00 46.94 226 PRO A O 1
ATOM 1817 N N . SER A 1 227 ? -48.281 -1.995 -2.847 1.00 46.31 227 SER A N 1
ATOM 1818 C CA . SER A 1 227 ? -47.027 -2.277 -3.536 1.00 46.31 227 SER A CA 1
ATOM 1819 C C . SER A 1 227 ? -46.784 -1.288 -4.674 1.00 46.31 227 SER A C 1
ATOM 1821 O O . SER A 1 227 ? -47.543 -1.257 -5.646 1.00 46.31 227 SER A O 1
ATOM 1823 N N . GLN A 1 228 ? -45.704 -0.513 -4.571 1.00 45.84 228 GLN A N 1
ATOM 1824 C CA . GLN A 1 228 ? -45.148 0.182 -5.722 1.00 45.84 228 GLN A CA 1
ATOM 1825 C C . GLN A 1 228 ? -44.676 -0.858 -6.740 1.00 45.84 228 GLN A C 1
ATOM 1827 O O . GLN A 1 228 ? -43.949 -1.798 -6.424 1.00 45.84 228 GLN A O 1
ATOM 1832 N N . SER A 1 229 ? -45.162 -0.674 -7.959 1.00 47.84 229 SER A N 1
ATOM 1833 C CA . SER A 1 229 ? -44.839 -1.400 -9.176 1.00 47.84 229 SER A CA 1
ATOM 1834 C C . SER A 1 229 ? -43.331 -1.487 -9.419 1.00 47.84 229 SER A C 1
ATOM 1836 O O . SER A 1 229 ? -42.683 -0.471 -9.673 1.00 47.84 229 SER A O 1
ATOM 1838 N N . SER A 1 230 ? -42.786 -2.701 -9.428 1.00 47.94 230 SER A N 1
ATOM 1839 C CA . SER A 1 230 ? -41.533 -2.984 -10.131 1.00 47.94 230 SER A CA 1
ATOM 1840 C C . SER A 1 230 ? -41.803 -3.034 -11.647 1.00 47.94 230 SER A C 1
ATOM 1842 O O . SER A 1 230 ? -42.852 -3.550 -12.047 1.00 47.94 230 SER A O 1
ATOM 1844 N N . PRO A 1 231 ? -40.912 -2.515 -12.513 1.00 49.84 231 PRO A N 1
ATOM 1845 C CA . PRO A 1 231 ? -41.117 -2.551 -13.957 1.00 49.84 231 PRO A CA 1
ATOM 1846 C C . PRO A 1 231 ? -40.904 -3.971 -14.499 1.00 49.84 231 PRO A C 1
ATOM 1848 O O . PRO A 1 231 ? -39.945 -4.649 -14.131 1.00 49.84 231 PRO A O 1
ATOM 1851 N N . LYS A 1 232 ? -41.805 -4.413 -15.386 1.00 53.22 232 LYS A N 1
ATOM 1852 C CA . LYS A 1 232 ? -41.698 -5.675 -16.137 1.00 53.22 232 LYS A CA 1
ATOM 1853 C C . LYS A 1 232 ? -40.405 -5.713 -16.975 1.00 53.22 232 LYS A C 1
ATOM 1855 O O . LYS A 1 232 ? -40.090 -4.706 -17.608 1.00 53.22 232 LYS A O 1
ATOM 1860 N N . PRO A 1 233 ? -39.722 -6.865 -17.081 1.00 45.69 233 PRO A N 1
ATOM 1861 C CA . PRO A 1 233 ? -38.697 -7.071 -18.094 1.00 45.69 233 PRO A CA 1
ATOM 1862 C C . PRO A 1 233 ? -39.359 -7.232 -19.471 1.00 45.69 233 PRO A C 1
ATOM 1864 O O . PRO A 1 233 ? -40.251 -8.061 -19.663 1.00 45.69 233 PRO A O 1
ATOM 1867 N N . SER A 1 234 ? -38.930 -6.411 -20.426 1.00 50.94 234 SER A N 1
ATOM 1868 C CA . SER A 1 234 ? -39.293 -6.492 -21.840 1.00 50.94 234 SER A CA 1
ATOM 1869 C C . SER A 1 234 ? -38.839 -7.828 -22.431 1.00 50.94 234 SER A C 1
ATOM 1871 O O . SER A 1 234 ? -37.640 -8.087 -22.523 1.00 50.94 234 SER A O 1
ATOM 1873 N N . THR A 1 235 ? -39.787 -8.666 -22.843 1.00 51.41 235 THR A N 1
ATOM 1874 C CA . THR A 1 235 ? -39.540 -9.866 -23.655 1.00 51.41 235 THR A CA 1
ATOM 1875 C C . THR A 1 235 ? -40.607 -9.950 -24.750 1.00 51.41 235 THR A C 1
ATOM 1877 O O . THR A 1 235 ? -41.743 -10.325 -24.487 1.00 51.41 235 THR A O 1
ATOM 1880 N N . SER A 1 236 ? -40.226 -9.526 -25.954 1.00 46.06 236 SER A N 1
ATOM 1881 C CA . SER A 1 236 ? -40.851 -9.756 -27.272 1.00 46.06 236 SER A CA 1
ATOM 1882 C C . SER A 1 236 ? -39.886 -9.085 -28.269 1.00 46.06 236 SER A C 1
ATOM 1884 O O . SER A 1 236 ? -39.551 -7.922 -28.072 1.00 46.06 236 SER A O 1
ATOM 1886 N N . ASP A 1 237 ? -39.245 -9.735 -29.234 1.00 50.56 237 ASP A N 1
ATOM 1887 C CA . ASP A 1 237 ? -39.726 -10.773 -30.141 1.00 50.56 237 ASP A CA 1
ATOM 1888 C C . ASP A 1 237 ? -38.563 -11.642 -30.646 1.00 50.56 237 ASP A C 1
ATOM 1890 O O . ASP A 1 237 ? -37.464 -11.134 -30.888 1.00 50.56 237 ASP A O 1
ATOM 1894 N N . PRO A 1 238 ? -38.827 -12.917 -30.956 1.00 56.62 238 PRO A N 1
ATOM 1895 C CA . PRO A 1 238 ? -38.303 -13.506 -32.168 1.00 56.62 238 PRO A CA 1
ATOM 1896 C C . PRO A 1 238 ? -39.454 -13.797 -33.143 1.00 56.62 238 PRO A C 1
ATOM 1898 O O . PRO A 1 238 ? -40.514 -14.272 -32.750 1.00 56.62 238 PRO A O 1
ATOM 1901 N N . GLU A 1 239 ? -39.163 -13.592 -34.430 1.00 49.03 239 GLU A N 1
ATOM 1902 C CA . GLU A 1 239 ? -39.787 -14.288 -35.565 1.00 49.03 239 GLU A CA 1
ATOM 1903 C C . GLU A 1 239 ? -41.071 -13.684 -36.188 1.00 49.03 239 GLU A C 1
ATOM 1905 O O . GLU A 1 239 ? -42.190 -13.895 -35.735 1.00 49.03 239 GLU A O 1
ATOM 1910 N N . SER A 1 240 ? -40.932 -13.017 -37.345 1.00 50.50 240 SER A N 1
ATOM 1911 C CA . SER A 1 240 ? -41.457 -13.535 -38.629 1.00 50.50 240 SER A CA 1
ATOM 1912 C C . SER A 1 240 ? -41.300 -12.551 -39.809 1.00 50.50 240 SER A C 1
ATOM 1914 O O . SER A 1 240 ? -41.855 -11.462 -39.828 1.00 50.50 240 SER A O 1
ATOM 1916 N N . ARG A 1 241 ? -40.533 -13.014 -40.809 1.00 48.59 241 ARG A N 1
ATOM 1917 C CA . ARG A 1 241 ? -40.761 -12.959 -42.271 1.00 48.59 241 ARG A CA 1
ATOM 1918 C C . ARG A 1 241 ? -41.281 -11.665 -42.931 1.00 48.59 241 ARG A C 1
ATOM 1920 O O . ARG A 1 241 ? -42.473 -11.387 -42.876 1.00 48.59 241 ARG A O 1
ATOM 1927 N N . ALA A 1 242 ? -40.439 -11.077 -43.786 1.00 44.81 242 ALA A N 1
ATOM 1928 C CA . ALA A 1 242 ? -40.600 -11.041 -45.253 1.00 44.81 242 ALA A CA 1
ATOM 1929 C C . ALA A 1 242 ? -39.303 -10.547 -45.909 1.00 44.81 242 ALA A C 1
ATOM 1931 O O . ALA A 1 242 ? -38.705 -9.597 -45.358 1.00 44.81 242 ALA A O 1
#

Sequence (242 aa):
MEAALADNTATRSTKSSDRMASSLDTPLSGRKRILPKFSPNPDAFGIATEGFARFMGTPQFLLYMTIFCVFWLAWNTFAPTEWQFDRVELGFTLLTLMLSLQASYAAPLLLLAQNRQDDRDRVSLQQDRQRAERNLSDTEYLTRELASLRIALREVATRDYVRAELRSLLEDIIDAQEELRDGEAASEEGESASERVKEKLKEKRDKSRGPRTQQLPKVRPRRNAPSQSSPKPSTSDPESRA

Secondary structure (DSSP, 8-state):
------------------SSSSSS----------S------HHHHHHHHHHHHHHHTSHHHHHHHHHHHHHHHHHHHHS-TTT-SS-GGGTSHHHHHHHHHHHHHHHHHHHHHHHHHHHHHHHHHHHHHHHHHHHHHHHHHHHHHHHHHHHHHHHHT-HHHHHHHHHHHHHHHHHHHHHHHHHHHT-S-HHHHHHHHHHHHHHHHHHHS-GGGTTS--------PPPPPPPPP---------

Solvent-accessible surface area (backbone atoms only — not comparable to full-atom values): 15243 Å² total; per-residue (Å²): 137,88,81,83,83,87,87,86,80,87,84,81,91,77,84,79,89,78,87,85,86,84,86,87,83,74,82,86,84,73,76,86,70,88,65,82,80,83,70,78,59,66,65,62,55,47,55,53,35,53,52,48,53,56,44,67,73,35,76,64,45,59,53,53,52,49,50,51,52,51,49,51,52,49,48,28,68,72,42,57,81,92,71,34,86,37,47,67,92,64,69,35,54,58,61,51,51,50,52,54,50,50,56,61,57,45,53,64,53,48,51,57,41,45,57,56,49,52,52,51,51,50,52,52,52,51,51,50,51,54,48,51,54,50,53,49,51,50,50,55,48,51,52,51,52,49,50,53,51,50,50,56,49,50,67,75,63,32,69,66,57,56,50,47,52,53,48,51,55,48,48,56,51,50,54,52,50,49,55,49,52,54,39,64,76,69,50,100,54,69,69,63,50,55,50,52,52,53,50,53,53,50,51,54,52,58,64,69,58,60,87,81,70,78,78,63,79,82,78,70,81,78,75,82,73,82,82,80,83,77,85,78,82,91,82,85,84,85,91,82,90,133

Radius of gyration: 47.69 Å; Cα contacts (8 Å, |Δi|>4): 42; chains: 1; bounding box: 112×103×96 Å

pLDDT: mean 74.14, std 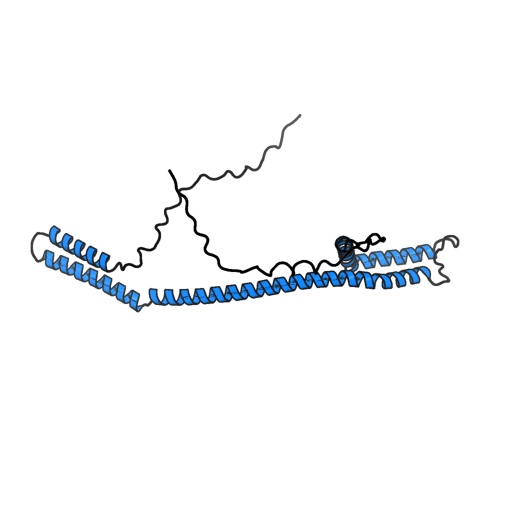16.66, range [41.22, 96.31]